Protein 3W4P (pdb70)

Nearest PDB structures (foldseek):
  3w4p-assembly1_A  TM=1.004E+00  e=1.601E-54  Burkholderia pseudomallei K96243
  5glb-assembly1_A  TM=9.932E-01  e=4.431E-47  Burkholderia thailandensis
  6afp-assembly2_B  TM=9.921E-01  e=1.174E-46  Burkholderia thailandensis
  3w4q-assembly3_C  TM=9.925E-01  e=2.897E-39  Burkholderia multivorans ATCC 17616
  8dp4-assembly1_A  TM=9.886E-01  e=5.704E-38  Escherichia coli

Sequence (266 aa):
MKNVAAAERQLRELESTFDGRLGFVALDTATGARIAHRGDERFPFCSTSKKMMLCAAVLARSAGEEPPAALLQRRIAYAKGDLIRYSPITEQHVVGGAAGMSVAELCAATTLQYSSDNTAANLLIALLGGPQTTVTAYARSSIGDATFRLDRREPELNTALPGDERDTTTPAAMMAASVHRLLVGDDALGAAQRAQLNNAWMLGNKKTGDARIRAGVPADWRVADKTGTGDYGTANDIGVAYPPNRAPIVFIVYTTMMRNPNAQARDDVIASATRIAARAFA

Secondary structure (DSSP, 8-state):
-HHHHHHHHHHHHHHTTSSEEEEEEEEETTT--EEEESTTS-EE-GGGHHHHHHHHHHHHHHT-GGGGG-EE---GGG--SS-TTHHHHTTT-EEHHHHHHHHHHH--HHHHHHHHHHHTSHHHHHHHHHHTT-SS-B----TTGGG---TT--TTEE-HHHHHHHHIIIIISSSS-HHHHHHHHHHHHT-SS-TTTHHHHS-TT-EEEEEEEEETTTEEEEEEEEE-TTS--EEEEEEEEES-TTPPP-SHHHHHHHHHHHHHT-

Radius of gyration: 17.51 Å; Cα contacts (8 Å, |Δi|>4): 603; chains: 1; bounding box: 41×54×32 Å

Organism: Burkholderia pseudomallei (strain K96243) (NCBI:txid272560)

Foldseek 3Di:
DVLLVVLLVVLVVLVVVAFWDKWKWKAFVVPRDIRTDQQADKFQQFLQLLLLLLLLVLQVVVVDDPQQQDWDQDAPVLADPQAVPCVVCNVPTDGLVRLSLSCFARVGQSSSVVSCVVQPHQVSSVVLLVLLPQPFAGADDGPPVSQARDPPDRHNIGGNNSLQSVQCCQQPNPSDPPVSNVSSQVSQLNHNPQCLALVLQADPQKGWRKGWGAHFQLWTWMWTWIHHPPGGIMTITITMGHDDRPDHHDRNSRSVSSNSVNVSVD

InterPro domains:
  IPR000871 Beta-lactamase, class-A [PR00118] (39-63)
  IPR000871 Beta-lactamase, class-A [PR00118] (70-87)
  IPR000871 Beta-lactamase, class-A [PR00118] (112-137)
  IPR000871 Beta-lactamase, class-A [PR00118] (148-172)
  IPR000871 Beta-lactamase, class-A [PR00118] (174-199)
  IPR000871 Beta-lactamase, class-A [PR00118] (210-225)
  IPR000871 Beta-lactamase, class-A [PR00118] (227-242)
  IPR000871 Beta-lactamase, class-A [PTHR35333] (33-294)
  IPR012338 Beta-lactamase/transpeptidase-like [G3DSA:3.40.710.10] (25-295)
  IPR012338 Beta-lactamase/transpeptidase-like [SSF56601] (37-293)
  IPR023650 Beta-lactamase, class-A active site [PS00146] (72-87)
  IPR045155 Beta-lactamase class A, catalytic domain [PF13354] (36-292)

B-factor: mean 14.11, std 7.87, range [6.92, 86.58]

CATH classification: 3.40.710.10

Structure (mmCIF, N/CA/C/O backbone):
data_3W4P
#
_entry.id   3W4P
#
_cell.length_a   41.354
_cell.length_b   52.721
_cell.length_c   50.523
_cell.angle_alpha   90.00
_cell.angle_beta   92.48
_cell.angle_gamma   90.00
#
_symmetry.space_group_name_H-M   'P 1 21 1'
#
loop_
_entity.id
_entity.type
_entity.pdbx_description
1 polymer Beta-lactamase
2 non-polymer GLYCEROL
3 non-polymer 'SULFATE ION'
4 water water
#
loop_
_atom_site.group_PDB
_atom_site.id
_atom_site.type_symbol
_atom_site.label_atom_id
_atom_site.label_alt_id
_atom_site.label_comp_id
_atom_site.label_asym_id
_atom_site.label_entity_id
_atom_site.label_seq_id
_atom_site.pdbx_PDB_ins_code
_atom_site.Cartn_x
_atom_site.Cartn_y
_atom_site.Cartn_z
_atom_site.occupancy
_atom_site.B_iso_or_equiv
_atom_site.auth_seq_id
_atom_site.auth_comp_id
_atom_site.auth_asym_id
_atom_site.auth_atom_id
_atom_site.pdbx_PDB_model_num
ATOM 1 N N . MET A 1 1 ? 6.092 -0.170 48.907 1.00 20.86 24 MET A N 1
ATOM 2 C CA . MET A 1 1 ? 5.294 -0.393 47.694 1.00 16.31 24 MET A CA 1
ATOM 3 C C . MET A 1 1 ? 6.254 -0.908 46.608 1.00 16.33 24 MET A C 1
ATOM 4 O O . MET A 1 1 ? 7.274 -0.271 46.374 1.00 17.54 24 MET A O 1
ATOM 12 N N . LYS A 1 2 ? 5.924 -2.047 46.019 1.00 17.59 25 LYS A N 1
ATOM 13 C CA . LYS A 1 2 ? 6.804 -2.706 45.060 1.00 18.57 25 LYS A CA 1
ATOM 14 C C . LYS A 1 2 ? 6.958 -1.931 43.754 1.00 18.08 25 LYS A C 1
ATOM 15 O O . LYS A 1 2 ? 8.090 -1.905 43.227 1.00 18.74 25 LYS A O 1
ATOM 21 N N . ASN A 1 3 ? 5.886 -1.314 43.270 1.00 16.65 26 ASN A N 1
ATOM 22 C CA . ASN A 1 3 ? 6.023 -0.477 42.071 1.00 16.12 26 ASN A CA 1
ATOM 23 C C . ASN A 1 3 ? 6.942 0.710 42.343 1.00 15.04 26 ASN A C 1
ATOM 24 O O . ASN A 1 3 ? 7.715 1.080 41.464 1.00 14.33 26 ASN A O 1
ATOM 29 N N . VAL A 1 4 ? 6.891 1.316 43.539 1.00 14.11 27 VAL A N 1
ATOM 30 C CA . VAL A 1 4 ? 7.726 2.438 43.904 1.00 13.65 27 VAL A CA 1
ATOM 31 C C . VAL A 1 4 ? 9.193 1.981 43.937 1.00 12.77 27 VAL A C 1
ATOM 32 O O . VAL A 1 4 ? 10.060 2.670 43.399 1.00 13.10 27 VAL A O 1
ATOM 36 N N . ALA A 1 5 ? 9.522 0.838 44.538 1.00 14.31 28 ALA A N 1
ATOM 37 C CA . ALA A 1 5 ? 10.918 0.413 44.636 1.00 14.64 28 ALA A CA 1
ATOM 38 C C . ALA A 1 5 ? 11.508 0.179 43.258 1.00 14.29 28 ALA A C 1
ATOM 39 O O . ALA A 1 5 ? 12.673 0.537 42.957 1.00 14.39 28 ALA A O 1
ATOM 41 N N . ALA A 1 6 ? 10.714 -0.425 42.356 1.00 14.35 29 ALA A N 1
ATOM 42 C CA . ALA A 1 6 ? 11.176 -0.669 40.989 1.00 14.37 29 ALA A CA 1
ATOM 43 C C . ALA A 1 6 ? 11.429 0.651 40.245 1.00 13.19 29 ALA A C 1
ATOM 44 O O . ALA A 1 6 ? 12.427 0.792 39.506 1.00 13.61 29 ALA A O 1
ATOM 46 N N . ALA A 1 7 ? 10.517 1.599 40.386 1.00 12.88 30 ALA A N 1
ATOM 47 C CA . ALA A 1 7 ? 10.695 2.901 39.779 1.00 11.84 30 ALA A CA 1
ATOM 48 C C . ALA A 1 7 ? 11.964 3.609 40.274 1.00 11.05 30 ALA A C 1
ATOM 49 O O . ALA A 1 7 ? 12.718 4.209 39.497 1.00 11.41 30 ALA A O 1
ATOM 51 N N . GLU A 1 8 ? 12.216 3.523 41.585 1.00 11.14 31 GLU A N 1
ATOM 52 C CA . GLU A 1 8 ? 13.418 4.143 42.148 1.00 11.94 31 GLU A CA 1
ATOM 53 C C . GLU A 1 8 ? 14.699 3.529 41.570 1.00 12.43 31 GLU A C 1
ATOM 54 O O . GLU A 1 8 ? 15.661 4.275 41.255 1.00 13.53 31 GLU A O 1
ATOM 60 N N . ARG A 1 9 ? 14.739 2.228 41.384 1.00 12.75 32 ARG A N 1
ATOM 61 C CA . ARG A 1 9 ? 15.874 1.579 40.741 1.00 13.96 32 ARG A CA 1
ATOM 62 C C . ARG A 1 9 ? 16.069 2.108 39.315 1.00 12.77 32 ARG A C 1
ATOM 63 O O . ARG A 1 9 ? 17.194 2.385 38.890 1.00 13.26 32 ARG A O 1
ATOM 78 N N . GLN A 1 10 ? 14.968 2.247 38.581 1.00 11.32 33 GLN A N 1
ATOM 79 C CA . GLN A 1 10 ? 15.079 2.765 37.227 1.00 11.16 33 GLN A CA 1
ATOM 80 C C . GLN A 1 10 ? 15.555 4.214 37.187 1.00 10.59 33 GLN A C 1
ATOM 81 O O . GLN A 1 10 ? 16.287 4.604 36.260 1.00 11.09 33 GLN A O 1
ATOM 92 N N . LEU A 1 11 ? 15.159 5.029 38.169 1.00 10.67 34 LEU A N 1
ATOM 93 C CA . LEU A 1 11 ? 15.660 6.414 38.219 1.00 10.47 34 LEU A CA 1
ATOM 94 C C . LEU A 1 11 ? 17.163 6.463 38.502 1.00 10.91 34 LEU A C 1
ATOM 95 O O . LEU A 1 11 ? 17.886 7.295 37.935 1.00 11.19 34 LEU A O 1
ATOM 100 N N . ARG A 1 12 ? 17.661 5.553 39.333 1.00 11.81 35 ARG A N 1
ATOM 101 C CA . ARG A 1 12 ? 19.100 5.433 39.563 1.00 13.82 35 ARG A CA 1
ATOM 102 C C . ARG A 1 12 ? 19.807 5.077 38.265 1.00 12.77 35 ARG A C 1
ATOM 103 O O . ARG A 1 12 ? 20.868 5.654 37.923 1.00 12.83 35 ARG A O 1
ATOM 111 N N . GLU A 1 13 ? 19.251 4.116 37.532 1.00 12.39 36 GLU A N 1
ATOM 112 C CA . GLU A 1 13 ? 19.837 3.747 36.234 1.00 12.97 36 GLU A CA 1
ATOM 113 C C . GLU A 1 13 ? 19.848 4.918 35.288 1.00 12.39 36 GLU A C 1
ATOM 114 O O . GLU A 1 13 ? 20.810 5.157 34.536 1.00 12.94 36 GLU A O 1
ATOM 120 N N . LEU A 1 14 ? 18.763 5.703 35.226 1.00 11.41 37 LEU A N 1
ATOM 121 C CA . LEU A 1 14 ? 18.707 6.870 34.360 1.00 11.21 37 LEU A CA 1
ATOM 122 C C . LEU A 1 14 ? 19.814 7.877 34.710 1.00 11.00 37 LEU A C 1
ATOM 123 O O . LEU A 1 14 ? 20.497 8.413 33.850 1.00 11.77 37 LEU A O 1
ATOM 128 N N . GLU A 1 15 ? 19.987 8.143 36.015 1.00 11.06 38 GLU A N 1
ATOM 129 C CA . GLU A 1 15 ? 21.010 9.099 36.442 1.00 10.92 38 GLU A CA 1
ATOM 130 C C . GLU A 1 15 ? 22.404 8.634 36.003 1.00 11.86 38 GLU A C 1
ATOM 131 O O . GLU A 1 15 ? 23.275 9.466 35.760 1.00 12.82 38 GLU A O 1
ATOM 137 N N . SER A 1 16 ? 22.628 7.336 35.955 1.00 12.87 39 SER A N 1
ATOM 138 C CA . SER A 1 16 ? 23.939 6.789 35.647 1.00 15.78 39 SER A CA 1
ATOM 139 C C . SER A 1 16 ? 24.330 7.083 34.194 1.00 16.45 39 SER A C 1
ATOM 140 O O . SER A 1 16 ? 25.504 6.878 33.829 1.00 19.94 39 SER A O 1
ATOM 145 N N . THR A 1 17 ? 23.398 7.550 33.373 1.00 14.59 40 THR A N 1
ATOM 146 C CA . THR A 1 17 ? 23.723 7.807 31.966 1.00 16.00 40 THR A CA 1
ATOM 147 C C . THR A 1 17 ? 24.283 9.207 31.765 1.00 16.69 40 THR A C 1
ATOM 148 O O . THR A 1 17 ? 24.685 9.507 30.603 1.00 20.05 40 THR A O 1
ATOM 152 N N . PHE A 1 18 ? 24.366 10.079 32.748 1.00 15.49 41 PHE A N 1
ATOM 153 C CA . PHE A 1 18 ? 24.967 11.399 32.565 1.00 14.65 41 PHE A CA 1
ATOM 154 C C . PHE A 1 18 ? 25.733 11.849 33.761 1.00 14.22 41 PHE A C 1
ATOM 155 O O . PHE A 1 18 ? 25.555 11.297 34.828 1.00 15.24 41 PHE A O 1
ATOM 163 N N . ASP A 1 19 ? 26.605 12.843 33.613 1.00 13.40 42 ASP A N 1
ATOM 164 C CA . ASP A 1 19 ? 27.486 13.305 34.662 1.00 13.28 42 ASP A CA 1
ATOM 165 C C . ASP A 1 19 ? 26.813 14.462 35.387 1.00 12.10 42 ASP A C 1
ATOM 166 O O . ASP A 1 19 ? 27.104 15.651 35.171 1.00 13.94 42 ASP A O 1
ATOM 171 N N . GLY A 1 20 ? 25.864 14.151 36.227 1.00 12.77 43 GLY A N 1
ATOM 172 C CA . GLY A 1 20 ? 25.097 15.143 36.972 1.00 11.77 43 GLY A CA 1
ATOM 173 C C . GLY A 1 20 ? 24.193 14.447 37.975 1.00 10.88 43 GLY A C 1
ATOM 174 O O . GLY A 1 20 ? 24.375 13.298 38.312 1.00 14.07 43 GLY A O 1
ATOM 175 N N . ARG A 1 21 ? 23.200 15.197 38.410 1.00 10.40 44 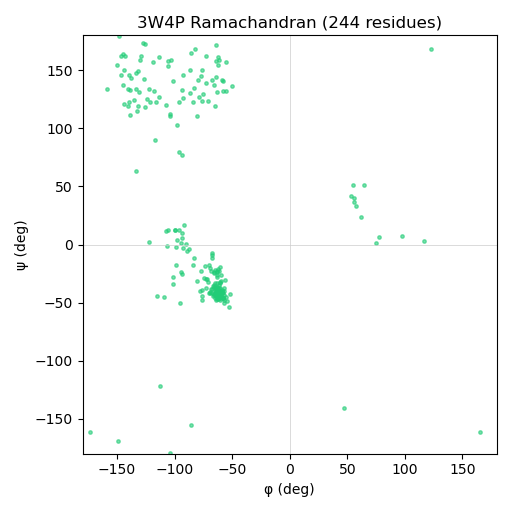ARG A N 1
ATOM 176 C CA . ARG A 1 21 ? 22.298 14.745 39.474 1.00 10.00 44 ARG A CA 1
ATOM 177 C C . ARG A 1 21 ? 20.854 14.877 38.964 1.00 9.35 44 ARG A C 1
ATOM 178 O O . ARG A 1 21 ? 20.497 15.867 38.339 1.00 9.89 44 ARG A O 1
ATOM 186 N N . LEU A 1 22 ? 20.050 13.891 39.351 1.00 8.99 45 LEU A N 1
ATOM 187 C CA . LEU A 1 22 ? 18.600 13.873 39.159 1.00 9.31 45 LEU A CA 1
ATOM 188 C C . LEU A 1 22 ? 17.935 13.938 40.512 1.00 9.23 45 LEU A C 1
ATOM 189 O O . LEU A 1 22 ? 18.227 13.107 41.395 1.00 11.55 45 LEU A O 1
ATOM 194 N N . GLY A 1 23 ? 17.026 14.899 40.698 1.00 8.52 46 GLY A N 1
ATOM 195 C CA . GLY A 1 23 ? 16.220 15.052 41.870 1.00 8.73 46 GLY A CA 1
ATOM 196 C C . GLY A 1 23 ? 14.778 14.845 41.447 1.00 8.77 46 GLY A C 1
ATOM 197 O O . GLY A 1 23 ? 14.297 15.510 40.546 1.00 12.48 46 GLY A O 1
ATOM 198 N N . PHE A 1 24 ? 14.067 13.892 42.057 1.00 8.13 47 PHE A N 1
ATOM 199 C CA . PHE A 1 24 ? 12.770 13.511 41.546 1.00 8.14 47 PHE A CA 1
ATOM 200 C C . PHE A 1 24 ? 11.821 13.155 42.696 1.00 8.26 47 PHE A C 1
ATOM 201 O O . PHE A 1 24 ? 12.214 12.394 43.578 1.00 9.52 47 PHE A O 1
ATOM 209 N N . VAL A 1 25 ? 10.601 13.613 42.602 1.00 7.99 48 VAL A N 1
ATOM 210 C CA . VAL A 1 25 ? 9.496 13.078 43.424 1.00 8.31 48 VAL A CA 1
ATOM 211 C C . VAL A 1 25 ? 8.267 12.972 42.530 1.00 8.69 48 VAL A C 1
ATOM 212 O O . VAL A 1 25 ? 7.907 13.933 41.837 1.00 10.06 48 VAL A O 1
ATOM 216 N N . ALA A 1 26 ? 7.591 11.823 42.587 1.00 8.61 49 ALA A N 1
ATOM 217 C CA . ALA A 1 26 ? 6.232 11.678 42.034 1.00 8.93 49 ALA A CA 1
ATOM 218 C C . ALA A 1 26 ? 5.365 11.223 43.207 1.00 8.55 49 ALA A C 1
ATOM 219 O O . ALA A 1 26 ? 5.707 10.253 43.905 1.00 10.73 49 ALA A O 1
ATOM 221 N N . LEU A 1 27 ? 4.208 11.851 43.370 1.00 8.25 50 LEU A N 1
ATOM 222 C CA . LEU A 1 27 ? 3.328 11.595 44.525 1.00 9.00 50 LEU A CA 1
ATOM 223 C C . LEU A 1 27 ? 1.931 11.385 44.009 1.00 8.46 50 LEU A C 1
ATOM 224 O O . LEU A 1 27 ? 1.318 12.304 43.427 1.00 9.32 50 LEU A O 1
ATOM 229 N N . ASP A 1 28 ? 1.345 10.203 44.249 1.00 9.35 51 ASP A N 1
ATOM 230 C CA . ASP A 1 28 ? -0.087 9.955 43.965 1.00 9.69 51 ASP A CA 1
ATOM 231 C C . ASP A 1 28 ? -0.857 10.538 45.128 1.00 9.95 51 ASP A C 1
ATOM 232 O O . ASP A 1 28 ? -0.757 10.030 46.254 1.00 12.43 51 ASP A O 1
ATOM 237 N N . THR A 1 29 ? -1.595 11.613 44.916 1.00 9.64 52 THR A N 1
ATOM 238 C CA . THR A 1 29 ? -2.169 12.334 46.033 1.00 10.92 52 THR A CA 1
ATOM 239 C C . THR A 1 29 ? -3.283 11.607 46.740 1.00 13.09 52 THR A C 1
ATOM 240 O O . THR A 1 29 ? -3.573 11.920 47.902 1.00 17.76 52 THR A O 1
ATOM 244 N N . ALA A 1 30 ? -3.896 10.593 46.139 1.00 12.69 53 ALA A N 1
ATOM 245 C CA . ALA A 1 30 ? -4.911 9.826 46.866 1.00 13.51 53 ALA A CA 1
ATOM 246 C C . ALA A 1 30 ? -4.314 8.853 47.879 1.00 12.23 53 ALA A C 1
ATOM 247 O O . ALA A 1 30 ? -4.808 8.734 49.005 1.00 14.96 53 ALA A O 1
ATOM 249 N N . THR A 1 31 ? -3.271 8.130 47.471 1.00 10.77 54 THR A N 1
ATOM 250 C CA . THR A 1 31 ? -2.734 7.053 48.293 1.00 10.29 54 THR A CA 1
ATOM 251 C C . THR A 1 31 ? -1.514 7.487 49.081 1.00 10.29 54 THR A C 1
ATOM 252 O O . THR A 1 31 ? -1.075 6.796 50.017 1.00 10.40 54 THR A O 1
ATOM 256 N N . GLY A 1 32 ? -0.892 8.597 48.659 1.00 9.45 55 GLY A N 1
ATOM 257 C CA . GLY A 1 32 ? 0.378 8.980 49.201 1.00 9.73 55 GLY A CA 1
ATOM 258 C C . GLY A 1 32 ? 1.542 8.186 48.660 1.00 9.96 55 GLY A C 1
ATOM 259 O O . GLY A 1 32 ? 2.675 8.397 49.140 1.00 10.94 55 GLY A O 1
ATOM 260 N N . ALA A 1 33 ? 1.330 7.324 47.661 1.00 9.61 56 ALA A N 1
ATOM 261 C CA . ALA A 1 33 ? 2.452 6.584 47.027 1.00 9.74 56 ALA A CA 1
ATOM 262 C C . ALA A 1 33 ? 3.471 7.617 46.552 1.00 9.86 56 ALA A C 1
ATOM 263 O O . ALA A 1 33 ? 3.127 8.585 45.873 1.00 10.12 56 ALA A O 1
ATOM 265 N N . ARG A 1 34 ? 4.737 7.375 46.885 1.00 9.64 57 ARG A N 1
ATOM 266 C CA . ARG A 1 34 ? 5.775 8.394 46.710 1.00 10.04 57 ARG A CA 1
ATOM 267 C C . ARG A 1 34 ? 7.056 7.814 46.175 1.00 9.79 57 ARG A C 1
ATOM 268 O O . ARG A 1 34 ? 7.728 7.080 46.892 1.00 14.29 57 ARG A O 1
ATOM 276 N N . ILE A 1 35 ? 7.388 8.156 44.937 1.00 9.10 58 ILE A N 1
ATOM 277 C CA . ILE A 1 35 ? 8.620 7.754 44.250 1.00 9.63 58 ILE A CA 1
ATOM 278 C C . ILE A 1 35 ? 9.624 8.880 44.404 1.00 10.47 58 ILE A C 1
ATOM 279 O O . ILE A 1 35 ? 9.290 10.023 44.032 1.00 13.10 58 ILE A O 1
ATOM 284 N N . ALA A 1 36 ? 10.792 8.645 44.959 1.00 10.90 59 ALA A N 1
ATOM 285 C CA . ALA A 1 36 ? 11.742 9.727 45.190 1.00 11.20 59 ALA A CA 1
ATOM 286 C C . ALA A 1 36 ? 13.174 9.283 44.875 1.00 11.84 59 ALA A C 1
ATOM 287 O O . ALA A 1 36 ? 13.538 8.132 45.091 1.00 14.23 59 ALA A O 1
ATOM 289 N N . HIS A 1 37 ? 13.967 10.222 44.370 1.00 10.36 60 HIS A N 1
ATOM 290 C CA . HIS A 1 37 ? 15.378 10.092 44.157 1.00 10.17 60 HIS A CA 1
ATOM 291 C C . HIS A 1 37 ? 16.054 11.395 44.557 1.00 9.72 60 HIS A C 1
ATOM 292 O O . HIS A 1 37 ? 15.654 12.471 44.082 1.00 9.63 60 HIS A O 1
ATOM 299 N N . ARG A 1 38 ? 17.008 11.351 45.489 1.00 9.84 61 ARG A N 1
ATOM 300 C CA . ARG A 1 38 ? 17.674 12.535 46.018 1.00 10.19 61 ARG A CA 1
ATOM 301 C C . ARG A 1 38 ? 16.672 13.555 46.526 1.00 9.84 61 ARG A C 1
ATOM 302 O O . ARG A 1 38 ? 16.818 14.760 46.397 1.00 9.78 61 ARG A O 1
ATOM 310 N N . GLY A 1 39 ? 15.632 13.047 47.222 1.00 10.57 62 GLY A N 1
ATOM 311 C CA . GLY A 1 39 ? 14.540 13.911 47.649 1.00 11.56 62 GLY A CA 1
ATOM 312 C C . GLY A 1 39 ? 14.902 14.994 48.615 1.00 10.07 62 GLY A C 1
ATOM 313 O O . GLY A 1 39 ? 14.226 16.046 48.634 1.00 10.66 62 GLY A O 1
ATOM 314 N N . ASP A 1 40 ? 15.921 14.788 49.423 1.00 10.90 63 ASP A N 1
ATOM 315 C CA . ASP A 1 40 ? 16.297 15.772 50.460 1.00 11.54 63 ASP A CA 1
ATOM 316 C C . ASP A 1 40 ? 17.565 16.552 50.108 1.00 11.55 63 ASP A C 1
ATOM 317 O O . ASP A 1 40 ? 18.109 17.257 50.939 1.00 14.81 63 ASP A O 1
ATOM 322 N N . GLU A 1 41 ? 18.032 16.463 48.869 1.00 10.56 64 GLU A N 1
ATOM 323 C CA . GLU A 1 41 ? 19.179 17.251 48.388 1.00 10.47 64 GLU A CA 1
ATOM 324 C C . GLU A 1 41 ? 18.706 18.543 47.754 1.00 9.53 64 GLU A C 1
ATOM 325 O O . GLU A 1 41 ? 17.640 18.562 47.127 1.00 9.98 64 GLU A O 1
ATOM 331 N N . ARG A 1 42 ? 19.517 19.593 47.935 1.00 9.98 65 ARG A N 1
ATOM 332 C CA . ARG A 1 42 ? 19.196 20.866 47.295 1.00 10.18 65 ARG A CA 1
ATOM 333 C C . ARG A 1 42 ? 19.599 20.896 45.831 1.00 9.72 65 ARG A C 1
ATOM 334 O O . ARG A 1 42 ? 20.635 20.353 45.439 1.00 11.44 65 ARG A O 1
ATOM 342 N N . PHE A 1 43 ? 18.740 21.532 45.018 1.00 9.13 66 PHE A N 1
ATOM 343 C CA . PHE A 1 43 ? 18.927 21.748 43.599 1.00 8.87 66 PHE A CA 1
ATOM 344 C C . PHE A 1 43 ? 18.605 23.187 43.264 1.00 8.95 66 PHE A C 1
ATOM 345 O O . PHE A 1 43 ? 17.675 23.776 43.867 1.00 9.49 66 PHE A O 1
ATOM 353 N N . PRO A 1 44 ? 19.281 23.756 42.268 1.00 9.38 67 PRO A N 1
ATOM 354 C CA . PRO A 1 44 ? 18.905 25.116 41.794 1.00 9.83 67 PRO A CA 1
ATOM 355 C C . PRO A 1 44 ? 17.603 25.064 41.063 1.00 9.35 67 PRO A C 1
ATOM 356 O O . PRO A 1 44 ? 17.427 24.328 40.082 1.00 12.15 67 PRO A O 1
ATOM 360 N N . PHE A 1 45 ? 16.635 25.845 41.514 1.00 9.70 68 PHE A N 1
ATOM 361 C CA . PHE A 1 45 ? 15.260 25.697 40.983 1.00 10.02 68 PHE A CA 1
ATOM 362 C C . PHE A 1 45 ? 15.034 26.473 39.676 1.00 10.41 68 PHE A C 1
ATOM 363 O O . PHE A 1 45 ? 14.056 26.158 38.944 1.00 10.21 68 PHE A O 1
ATOM 371 N N . CYS A 1 46 ? 15.893 27.442 39.340 1.00 11.42 69 CYS A N 1
ATOM 372 C CA . CYS A 1 46 ? 15.728 28.265 38.152 1.00 11.39 69 CYS A CA 1
ATOM 373 C C . CYS A 1 46 ? 14.297 28.776 38.048 1.00 10.84 69 CYS A C 1
ATOM 374 O O . CYS A 1 46 ? 13.689 29.176 39.063 1.00 11.18 69 CYS A O 1
ATOM 377 N N . SER A 1 47 ? 13.723 28.813 36.853 1.00 10.13 70 SER A N 1
ATOM 378 C CA . SER A 1 47 ? 12.416 29.407 36.622 1.00 9.95 70 SER A CA 1
ATOM 379 C C . SER A 1 47 ? 11.252 28.645 37.281 1.00 8.72 70 SER A C 1
ATOM 380 O O . SER A 1 47 ? 10.142 29.206 37.272 1.00 9.84 70 SER A O 1
ATOM 383 N N . THR A 1 48 ? 11.468 27.465 37.862 1.00 8.77 71 THR A N 1
ATOM 384 C CA . THR A 1 48 ? 10.360 26.842 38.571 1.00 8.94 71 THR A CA 1
ATOM 385 C C . THR A 1 48 ? 9.888 27.674 39.780 1.00 9.07 71 THR A C 1
ATOM 386 O O . THR A 1 48 ? 8.753 27.548 40.173 1.00 10.06 71 THR A O 1
ATOM 390 N N . SER A 1 49 ? 10.769 28.552 40.313 1.00 9.31 72 SER A N 1
ATOM 391 C CA . SER A 1 49 ? 10.388 29.489 41.350 1.00 10.17 72 SER A CA 1
ATOM 392 C C . SER A 1 49 ? 9.278 30.460 40.946 1.00 9.08 72 SER A C 1
ATOM 393 O O . SER A 1 49 ? 8.656 31.040 41.838 1.00 9.71 72 SER A O 1
ATOM 396 N N . LYS A 1 50 ? 9.055 30.638 39.643 1.00 9.11 73 LYS A N 1
ATOM 397 C CA A LYS A 1 50 ? 7.990 31.547 39.211 0.79 9.01 73 LYS A CA 1
ATOM 398 C CA B LYS A 1 50 ? 7.990 31.528 39.190 0.21 8.95 73 LYS A CA 1
ATOM 399 C C . LYS A 1 50 ? 6.632 31.033 39.681 1.00 8.05 73 LYS A C 1
ATOM 400 O O . LYS A 1 50 ? 5.711 31.839 39.814 1.00 8.75 73 LYS A O 1
ATOM 411 N N . MET A 1 51 ? 6.485 29.741 39.927 1.00 8.48 74 MET A N 1
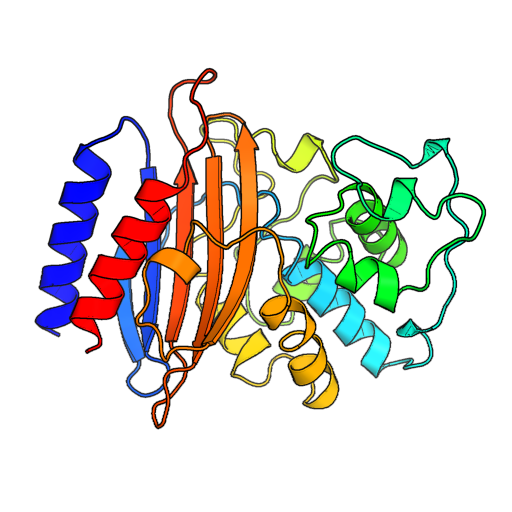ATOM 412 C CA . MET A 1 51 ? 5.219 29.235 40.505 1.00 8.55 74 MET A CA 1
ATOM 413 C C . MET A 1 51 ? 4.995 29.789 41.891 1.00 7.93 74 MET A C 1
ATOM 414 O O . MET A 1 51 ? 3.907 30.274 42.238 1.00 8.63 74 MET A O 1
ATOM 422 N N . MET A 1 52 ? 6.031 29.739 42.760 1.00 8.28 75 MET A N 1
ATOM 423 C CA . MET A 1 52 ? 5.926 30.266 44.133 1.00 8.13 75 MET A CA 1
ATOM 424 C C . MET A 1 52 ? 5.667 31.774 44.125 1.00 7.90 75 MET A C 1
ATOM 425 O O . MET A 1 52 ? 4.884 32.294 44.912 1.00 8.15 75 MET A O 1
ATOM 430 N N . LEU A 1 53 ? 6.349 32.478 43.223 1.00 7.99 76 LEU A N 1
ATOM 431 C CA . LEU A 1 53 ? 6.162 33.910 43.039 1.00 8.35 76 LEU A CA 1
ATOM 432 C C . LEU A 1 53 ? 4.715 34.253 42.719 1.00 8.14 76 LEU A C 1
ATOM 433 O O . LEU A 1 53 ? 4.123 35.140 43.347 1.00 8.35 76 LEU A O 1
ATOM 438 N N . CYS A 1 54 ? 4.123 33.566 41.742 1.00 7.75 77 CYS A N 1
ATOM 439 C CA . CYS A 1 54 ? 2.769 33.881 41.359 1.00 8.24 77 CYS A CA 1
ATOM 440 C C . CYS A 1 54 ? 1.742 33.456 42.415 1.00 7.93 77 CYS A C 1
ATOM 441 O O . CYS A 1 54 ? 0.717 34.115 42.545 1.00 8.37 77 CYS A O 1
ATOM 444 N N . ALA A 1 55 ? 2.007 32.370 43.132 1.00 7.88 78 ALA A N 1
ATOM 445 C CA . ALA A 1 55 ? 1.153 32.026 44.263 1.00 7.80 78 ALA A CA 1
ATOM 446 C C . ALA A 1 55 ? 1.172 33.149 45.297 1.00 7.88 78 ALA A C 1
ATOM 447 O O . ALA A 1 55 ? 0.127 33.500 45.835 1.00 8.18 78 ALA A O 1
ATOM 449 N N . ALA A 1 56 ? 2.329 33.730 45.594 1.00 7.92 79 ALA A N 1
ATOM 450 C CA . ALA A 1 56 ? 2.415 34.846 46.512 1.00 8.28 79 ALA A CA 1
ATOM 451 C C . ALA A 1 56 ? 1.614 36.064 46.042 1.00 7.85 79 ALA A C 1
ATOM 452 O O . ALA A 1 56 ? 0.939 36.734 46.853 1.00 8.81 79 ALA A O 1
ATOM 454 N N . VAL A 1 57 ? 1.683 36.372 44.760 1.00 7.78 80 VAL A N 1
ATOM 455 C CA . VAL A 1 57 ? 0.875 37.469 44.171 1.00 8.14 80 VAL A CA 1
ATOM 456 C C . VAL A 1 57 ? -0.601 37.163 44.321 1.00 7.78 80 VAL A C 1
ATOM 457 O O . VAL A 1 57 ? -1.417 38.031 44.716 1.00 8.75 80 VAL A O 1
ATOM 461 N N . LEU A 1 58 ? -1.030 35.936 43.995 1.00 8.09 81 LEU A N 1
ATOM 462 C CA . LEU A 1 58 ? -2.429 35.545 44.150 1.00 8.26 81 LEU A CA 1
ATOM 463 C C . LEU A 1 58 ? -2.881 35.654 45.595 1.00 8.17 81 LEU A C 1
ATOM 464 O O . LEU A 1 58 ? -3.997 36.154 45.876 1.00 9.14 81 LEU A O 1
ATOM 469 N N . ALA A 1 59 ? -2.047 35.233 46.542 1.00 8.43 82 ALA A N 1
ATOM 470 C CA . ALA A 1 59 ? -2.356 35.362 47.943 1.00 8.82 82 ALA A CA 1
ATOM 471 C C . ALA A 1 59 ? -2.601 36.832 48.304 1.00 9.30 82 ALA A C 1
ATOM 472 O O . ALA A 1 59 ? -3.551 37.143 49.078 1.00 10.72 82 ALA A O 1
ATOM 474 N N . ARG A 1 60 ? -1.738 37.732 47.855 1.00 9.95 83 ARG A N 1
ATOM 475 C CA . ARG A 1 60 ? -1.925 39.155 48.132 1.00 10.43 83 ARG A CA 1
ATOM 476 C C . ARG A 1 60 ? -3.225 39.645 47.545 1.00 10.56 83 ARG A C 1
ATOM 477 O O . ARG A 1 60 ? -3.905 40.467 48.141 1.00 13.74 83 ARG A O 1
ATOM 485 N N . SER A 1 61 ? -3.593 39.157 46.375 1.00 10.98 84 SER A N 1
ATOM 486 C CA . SER A 1 61 ? -4.796 39.591 45.676 1.00 11.97 84 SER A CA 1
ATOM 487 C C . SER A 1 61 ? -6.061 39.138 46.413 1.00 12.46 84 SER A C 1
ATOM 488 O O . SER A 1 61 ? -7.095 39.758 46.204 1.00 16.66 84 SER A O 1
ATOM 491 N N . ALA A 1 62 ? -6.011 38.108 47.231 1.00 12.87 85 ALA A N 1
ATOM 492 C CA . ALA A 1 62 ? -7.200 37.673 47.941 1.00 13.66 85 ALA A CA 1
ATOM 493 C C . ALA A 1 62 ? -7.560 38.825 48.910 1.00 16.72 85 ALA A C 1
ATOM 494 O O . ALA A 1 62 ? -8.667 38.968 49.289 1.00 18.09 85 ALA A O 1
ATOM 496 N N . GLY A 1 63 ? -6.600 39.676 49.309 1.00 18.87 86 GLY A N 1
ATOM 497 C CA . GLY A 1 63 ? -6.706 40.766 50.248 1.00 20.97 86 GLY A CA 1
ATOM 498 C C . GLY A 1 63 ? -6.830 42.133 49.616 1.00 21.83 86 GLY A C 1
ATOM 499 O O . GLY A 1 63 ? -6.926 43.079 50.395 1.00 25.25 86 GLY A O 1
ATOM 500 N N A GLU A 1 64 ? -6.915 42.107 48.284 0.57 21.66 87 GLU A N 1
ATOM 501 N N B GLU A 1 64 ? -6.718 42.337 48.302 0.43 21.94 87 GLU A N 1
ATOM 502 C CA A GLU A 1 64 ? -7.327 43.143 47.348 0.57 21.98 87 GLU A CA 1
ATOM 503 C CA B GLU A 1 64 ? -6.741 43.723 47.782 0.43 22.41 87 GLU A CA 1
ATOM 504 C C A GLU A 1 64 ? -7.518 42.675 45.913 0.57 20.24 87 GLU A C 1
ATOM 505 C C B GLU A 1 64 ? -7.983 43.946 46.928 0.43 21.60 87 GLU A C 1
ATOM 506 O O A GLU A 1 64 ? -6.597 42.738 45.123 0.57 20.68 87 GLU A O 1
ATOM 507 O O B GLU A 1 64 ? -8.673 42.969 46.588 0.43 20.95 87 GLU A O 1
ATOM 518 N N A PRO A 1 65 ? -8.659 42.171 45.443 0.57 20.50 88 PRO A N 1
ATOM 519 N N B PRO A 1 65 ? -8.389 45.162 46.560 0.43 21.12 88 PRO A N 1
ATOM 520 C CA A PRO A 1 65 ? -8.858 41.545 44.127 0.57 20.66 88 PRO A CA 1
ATOM 521 C CA B PRO A 1 65 ? -9.629 45.312 45.789 0.43 20.18 88 PRO A CA 1
ATOM 522 C C A PRO A 1 65 ? -8.534 42.289 42.837 0.57 19.51 88 PRO A C 1
ATOM 523 C C B PRO A 1 65 ? -9.598 44.851 44.343 0.43 20.04 88 PRO A C 1
ATOM 524 O O A PRO A 1 65 ? -7.948 41.770 41.839 0.57 19.73 88 PRO A O 1
ATOM 525 O O B PRO A 1 65 ? -10.613 44.238 43.984 0.43 24.28 88 PRO A O 1
ATOM 532 N N A ALA A 1 66 ? -8.889 43.572 42.794 0.57 17.40 89 ALA A N 1
ATOM 533 N N B ALA A 1 66 ? -8.517 45.154 43.651 0.43 18.33 89 ALA A N 1
ATOM 534 C CA A ALA A 1 66 ? -8.457 44.564 41.843 0.57 16.29 89 ALA A CA 1
ATOM 535 C CA B ALA A 1 66 ? -8.383 44.848 42.230 0.43 17.09 89 ALA A CA 1
ATOM 536 C C A ALA A 1 66 ? -6.938 44.640 41.690 0.57 14.96 89 ALA A C 1
ATOM 537 C C B ALA A 1 66 ? -6.930 44.766 41.775 0.43 15.45 89 ALA A C 1
ATOM 538 O O A ALA A 1 66 ? -6.493 45.230 40.677 0.57 15.95 89 ALA A O 1
ATOM 539 O O B ALA A 1 66 ? -6.564 45.318 40.724 0.43 16.18 89 ALA A O 1
ATOM 542 N N . LEU A 1 67 ? -6.113 44.106 42.575 1.00 14.09 90 LEU A N 1
ATOM 543 C CA . LEU A 1 67 ? -4.680 44.019 42.376 1.00 13.18 90 LEU A CA 1
ATOM 544 C C . LEU A 1 67 ? -4.379 43.385 41.025 1.00 11.35 90 LEU A C 1
ATOM 545 O O . LEU A 1 67 ? -3.453 43.788 40.306 1.00 11.76 90 LEU A O 1
ATOM 550 N N . LEU A 1 68 ? -5.122 42.335 40.652 1.00 11.40 91 LEU A N 1
ATOM 551 C CA . LEU A 1 68 ? -4.793 41.653 39.393 1.00 10.89 91 LEU A CA 1
ATOM 552 C C . LEU A 1 68 ? -5.015 42.508 38.163 1.00 10.05 91 LEU A C 1
ATOM 553 O O . LEU A 1 68 ? -4.432 42.268 37.111 1.00 10.86 91 LEU A O 1
ATOM 558 N N . GLN A 1 69 ? -5.897 43.531 38.274 1.00 11.01 92 GLN A N 1
ATOM 559 C CA . GLN A 1 69 ? -6.173 44.436 37.155 1.00 12.68 92 GLN A CA 1
ATOM 560 C C . GLN A 1 69 ? -5.292 45.672 37.165 1.00 12.72 92 GLN A C 1
ATOM 561 O O . GLN A 1 69 ? -5.359 46.490 36.231 1.00 14.84 92 GLN A O 1
ATOM 572 N N . ARG A 1 70 ? -4.445 45.831 38.182 1.00 11.92 93 ARG A N 1
ATOM 573 C CA . ARG A 1 70 ? -3.572 47.002 38.255 1.00 12.33 93 ARG A CA 1
ATOM 574 C C . ARG A 1 70 ? -2.604 46.991 37.062 1.00 11.78 93 ARG A C 1
ATOM 575 O O . ARG A 1 70 ? -1.941 45.990 36.802 1.00 11.56 93 ARG A O 1
ATOM 583 N N . ARG A 1 71 ? -2.479 48.103 36.356 1.00 12.62 94 ARG A N 1
ATOM 584 C CA . ARG A 1 71 ? -1.568 48.246 35.230 1.00 13.28 94 ARG A CA 1
ATOM 585 C C . ARG A 1 71 ? -0.208 48.666 35.754 1.00 12.20 94 ARG A C 1
ATOM 586 O O . ARG A 1 71 ? -0.084 49.625 36.520 1.00 16.59 94 ARG A O 1
ATOM 594 N N . ILE A 1 72 ? 0.804 47.960 35.308 1.00 11.39 95 ILE A N 1
ATOM 595 C CA . ILE A 1 72 ? 2.199 48.252 35.555 1.00 11.25 95 ILE A CA 1
ATOM 596 C C . ILE A 1 72 ? 2.803 48.854 34.293 1.00 11.36 95 ILE A C 1
ATOM 597 O O . ILE A 1 72 ? 2.933 48.168 33.277 1.00 11.03 95 ILE A O 1
ATOM 602 N N . ALA A 1 73 ? 3.176 50.124 34.315 1.00 11.88 96 ALA A N 1
ATOM 603 C CA . ALA A 1 73 ? 3.769 50.861 33.191 1.00 12.01 96 ALA A CA 1
ATOM 604 C C . ALA A 1 73 ? 5.286 50.833 33.352 1.00 12.02 96 ALA A C 1
ATOM 605 O O . ALA A 1 73 ? 5.906 51.762 33.821 1.00 15.06 96 ALA A O 1
ATOM 607 N N . TYR A 1 74 ? 5.863 49.712 32.965 1.00 12.45 97 TYR A N 1
ATOM 608 C CA . TYR A 1 74 ? 7.288 49.448 33.072 1.00 12.01 97 TYR A CA 1
ATOM 609 C C . TYR A 1 74 ? 8.022 50.080 31.905 1.00 13.34 97 TYR A C 1
ATOM 610 O O . TYR A 1 74 ? 7.464 50.548 30.943 1.00 15.53 97 TYR A O 1
ATOM 619 N N . ALA A 1 75 ? 9.340 50.127 32.017 1.00 15.04 98 ALA A N 1
ATOM 620 C CA . ALA A 1 75 ? 10.197 50.883 31.119 1.00 15.22 98 ALA A CA 1
ATOM 621 C C . ALA A 1 75 ? 11.066 49.976 30.294 1.00 14.53 98 ALA A C 1
ATOM 622 O O . ALA A 1 75 ? 11.336 48.824 30.686 1.00 13.92 98 ALA A O 1
ATOM 624 N N . LYS A 1 76 ? 11.610 50.507 29.183 1.00 15.47 99 LYS A N 1
ATOM 625 C CA . LYS A 1 76 ? 12.541 49.758 28.373 1.00 16.17 99 LYS A CA 1
ATOM 626 C C . LYS A 1 76 ? 13.730 49.301 29.213 1.00 16.24 99 LYS A C 1
ATOM 627 O O . LYS A 1 76 ? 14.289 48.202 29.011 1.00 17.51 99 LYS A O 1
ATOM 633 N N . GLY A 1 77 ? 14.218 50.103 30.160 1.00 17.54 100 GLY A N 1
ATOM 634 C CA . GLY A 1 77 ? 15.309 49.845 31.073 1.00 19.51 100 GLY A CA 1
ATOM 635 C C . GLY A 1 77 ? 15.024 48.674 31.998 1.00 19.03 100 GLY A C 1
ATOM 636 O O . GLY A 1 77 ? 15.945 48.053 32.548 1.00 24.09 100 GLY A O 1
ATOM 637 N N . ASP A 1 78 ? 13.812 48.254 32.251 1.00 17.50 101 ASP A N 1
ATOM 638 C CA . ASP A 1 78 ? 13.486 47.055 32.999 1.00 16.51 101 ASP A CA 1
ATOM 639 C C . ASP A 1 78 ? 13.739 45.755 32.229 1.00 15.32 101 ASP A C 1
ATOM 640 O O . ASP A 1 78 ? 13.799 44.687 32.810 1.00 16.31 101 ASP A O 1
ATOM 645 N N . LEU A 1 79 ? 13.842 45.842 30.893 1.00 14.15 102 LEU A N 1
ATOM 646 C CA . LEU A 1 79 ? 13.834 44.662 30.042 1.00 13.57 102 LEU A CA 1
ATOM 647 C C . LEU A 1 79 ? 15.172 43.947 30.140 1.00 14.45 102 LEU A C 1
ATOM 648 O O . LEU A 1 79 ? 16.228 44.560 29.980 1.00 17.02 102 LEU A O 1
ATOM 653 N N . ILE A 1 80 ? 15.078 42.642 30.388 1.00 14.04 103 ILE A N 1
ATOM 654 C CA . ILE A 1 80 ? 16.200 41.741 30.355 1.00 15.43 103 ILE A CA 1
ATOM 655 C C . ILE A 1 80 ? 15.926 40.575 29.428 1.00 15.59 103 ILE A C 1
ATOM 656 O O . ILE A 1 80 ? 14.826 40.434 28.892 1.00 16.51 103 ILE A O 1
ATOM 661 N N . ARG A 1 81 ? 16.924 39.744 29.173 1.00 17.44 104 ARG A N 1
ATOM 662 C CA . ARG A 1 81 ? 16.782 38.664 28.182 1.00 17.74 104 ARG A CA 1
ATOM 663 C C . ARG A 1 81 ? 15.680 37.701 28.585 1.00 14.93 104 ARG A C 1
ATOM 664 O O . ARG A 1 81 ? 15.256 37.612 29.766 1.00 17.49 104 ARG A O 1
ATOM 672 N N . TYR A 1 82 ? 15.167 36.968 27.614 1.00 13.99 105 TYR A N 1
ATOM 673 C CA . TYR A 1 82 ? 14.198 35.943 27.818 1.00 12.58 105 TYR A CA 1
ATOM 674 C C . TYR A 1 82 ? 12.887 36.555 28.354 1.00 11.44 105 TYR A C 1
ATOM 675 O O . TYR A 1 82 ? 12.315 36.066 29.336 1.00 11.81 105 TYR A O 1
ATOM 684 N N . SER A 1 83 ? 12.381 37.585 27.674 1.00 10.35 106 SER A N 1
ATOM 685 C CA . SER A 1 83 ? 11.195 38.345 28.053 1.00 10.70 106 SER A CA 1
ATOM 686 C C . SER A 1 83 ? 10.260 38.541 26.860 1.00 10.64 106 SER A C 1
ATOM 687 O O . SER A 1 83 ? 10.035 39.680 26.391 1.00 11.54 106 SER A O 1
ATOM 690 N N . PRO A 1 84 ? 9.729 37.439 26.318 1.00 10.83 107 PRO A N 1
ATOM 691 C CA . PRO A 1 84 ? 9.002 37.502 25.035 1.00 11.84 107 PRO A CA 1
ATOM 692 C C . PRO A 1 84 ? 7.676 38.223 25.057 1.00 10.51 107 PRO A C 1
ATOM 693 O O . PRO A 1 84 ? 7.226 38.609 24.001 1.00 13.00 107 PRO A O 1
ATOM 697 N N . ILE A 1 85 ? 7.052 38.381 26.232 1.00 9.11 108 ILE A N 1
ATOM 698 C CA . ILE A 1 85 ? 5.799 39.119 26.328 1.00 8.66 108 ILE A CA 1
ATOM 699 C C . ILE A 1 85 ? 6.010 40.572 26.707 1.00 8.85 108 ILE A C 1
ATOM 700 O O . ILE A 1 85 ? 5.502 41.496 26.064 1.00 8.79 108 ILE A O 1
ATOM 705 N N . THR A 1 86 ? 6.799 40.812 27.780 1.00 8.67 109 THR A N 1
ATOM 706 C CA . THR A 1 86 ? 7.021 42.181 28.201 1.00 8.68 109 THR A CA 1
ATOM 707 C C . THR A 1 86 ? 7.706 43.019 27.146 1.00 8.48 109 THR A C 1
ATOM 708 O O . THR A 1 86 ? 7.417 44.217 27.028 1.00 9.13 109 THR A O 1
ATOM 712 N N . GLU A 1 87 ? 8.604 42.448 26.383 1.00 8.79 110 GLU A N 1
ATOM 713 C CA . GLU A 1 87 ? 9.253 43.228 25.306 1.00 10.35 110 GLU A CA 1
ATOM 714 C C . GLU A 1 87 ? 8.262 43.677 24.282 1.00 9.46 110 GLU A C 1
ATOM 715 O O . GLU A 1 87 ? 8.428 44.737 23.661 1.00 12.03 110 GLU A O 1
ATOM 721 N N . GLN A 1 88 ? 7.232 42.894 24.021 1.00 9.09 111 GLN A N 1
ATOM 722 C CA . GLN A 1 88 ? 6.226 43.190 22.999 1.00 9.13 111 GLN A CA 1
ATOM 723 C C . GLN A 1 88 ? 5.276 44.303 23.447 1.00 9.44 111 GLN A C 1
ATOM 724 O O . GLN A 1 88 ? 4.742 45.022 22.589 1.00 11.07 111 GLN A O 1
ATOM 730 N N . HIS A 1 89 ? 5.053 44.444 24.751 1.00 9.35 112 HIS A N 1
ATOM 731 C CA . HIS A 1 89 ? 4.040 45.363 25.267 1.00 9.10 112 HIS A CA 1
ATOM 732 C C . HIS A 1 89 ? 4.616 46.562 25.997 1.00 9.51 112 HIS A C 1
ATOM 733 O O . HIS A 1 89 ? 3.863 47.372 26.559 1.00 11.10 112 HIS A O 1
ATOM 740 N N A VAL A 1 90 ? 5.922 46.741 25.979 0.71 9.90 113 VAL A N 1
ATOM 741 N N B VAL A 1 90 ? 5.908 46.803 26.015 0.29 10.10 113 VAL A N 1
ATOM 742 C CA A VAL A 1 90 ? 6.541 47.908 26.626 0.71 11.49 113 VAL A CA 1
ATOM 743 C CA B VAL A 1 90 ? 6.509 47.906 26.777 0.29 11.29 113 VAL A CA 1
ATOM 744 C C A VAL A 1 90 ? 6.004 49.141 25.926 0.71 11.59 113 VAL A C 1
ATOM 745 C C B VAL A 1 90 ? 5.877 49.262 26.487 0.29 11.80 113 VAL A C 1
ATOM 746 O O A VAL A 1 90 ? 5.865 49.203 24.665 0.71 11.97 113 VAL A O 1
ATOM 747 O O B VAL A 1 90 ? 5.756 50.107 27.382 0.29 12.20 113 VAL A O 1
ATOM 754 N N A GLY A 1 91 ? 5.634 50.147 26.691 0.71 12.14 114 GLY A N 1
ATOM 755 N N B GLY A 1 91 ? 5.332 49.470 25.297 0.29 12.09 114 GLY A N 1
ATOM 756 C CA A GLY A 1 91 ? 5.042 51.396 26.222 0.71 13.57 114 GLY A CA 1
ATOM 757 C CA B GLY A 1 91 ? 4.663 50.711 24.924 0.29 12.77 114 GLY A CA 1
ATOM 758 C C A GLY A 1 91 ? 3.552 51.400 26.494 0.71 13.49 114 GLY A C 1
ATOM 759 C C B GLY A 1 91 ? 3.346 50.937 25.621 0.29 13.32 114 GLY A C 1
ATOM 760 O O A GLY A 1 91 ? 2.943 52.484 26.601 0.71 18.00 114 GLY A O 1
ATOM 761 O O B GLY A 1 91 ? 2.837 52.073 25.716 0.29 16.47 114 GLY A O 1
ATOM 762 N N A ALA A 1 92 ? 2.942 50.234 26.525 0.71 12.75 115 ALA A N 1
ATOM 763 N N B ALA A 1 92 ? 2.720 49.885 26.144 0.29 12.75 115 ALA A N 1
ATOM 764 C CA A ALA A 1 92 ? 1.513 50.080 26.809 0.71 12.70 115 ALA A CA 1
ATOM 765 C CA B ALA A 1 92 ? 1.398 49.984 26.756 0.29 12.60 115 ALA A CA 1
ATOM 766 C C A ALA A 1 92 ? 1.299 49.614 28.223 0.71 11.73 115 ALA A C 1
ATOM 767 C C B ALA A 1 92 ? 1.330 49.641 28.227 0.29 11.97 115 ALA A C 1
ATOM 768 O O A ALA A 1 92 ? 0.221 49.773 28.742 0.71 14.37 115 ALA A O 1
ATOM 769 O O B ALA A 1 92 ? 0.321 49.955 28.855 0.29 12.93 115 ALA A O 1
ATOM 772 N N . GLY A 1 93 ? 2.327 48.995 28.822 1.00 11.64 116 GLY A N 1
ATOM 773 C CA . GLY A 1 93 ? 2.159 48.410 30.146 1.00 11.87 116 GLY A CA 1
ATOM 774 C C . GLY A 1 93 ? 1.432 47.064 30.057 1.00 10.40 116 GLY A C 1
ATOM 775 O O . GLY A 1 93 ? 0.896 46.661 29.033 1.00 11.39 116 GLY A O 1
ATOM 776 N N . MET A 1 94 ? 1.342 46.391 31.212 1.00 9.44 117 MET A N 1
ATOM 777 C CA . MET A 1 94 ? 0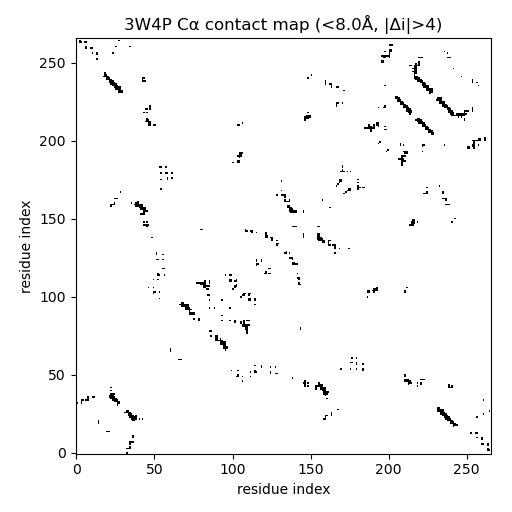.616 45.139 31.337 1.00 9.21 117 MET A CA 1
ATOM 778 C C . MET A 1 94 ? -0.054 45.103 32.716 1.00 9.09 117 MET A C 1
ATOM 779 O O . MET A 1 94 ? 0.499 45.652 33.691 1.00 10.55 117 MET A O 1
ATOM 784 N N . SER A 1 95 ? -1.200 44.420 32.823 1.00 9.04 118 SER A N 1
ATOM 785 C CA . SER A 1 95 ? -1.767 44.216 34.141 1.00 9.21 118 SER A CA 1
ATOM 786 C C . SER A 1 95 ? -0.968 43.206 34.943 1.00 8.78 118 SER A C 1
ATOM 787 O O . SER A 1 95 ? -0.249 42.363 34.389 1.00 8.60 118 SER A O 1
ATOM 790 N N . VAL A 1 96 ? -1.176 43.208 36.273 1.00 8.93 119 VAL A N 1
ATOM 791 C CA . VAL A 1 96 ? -0.539 42.184 37.122 1.00 9.16 119 VAL A CA 1
ATOM 792 C C . VAL A 1 96 ? -0.939 40.783 36.690 1.00 8.30 119 VAL A C 1
ATOM 793 O O . VAL A 1 96 ? -0.072 39.897 36.601 1.00 8.73 119 VAL A O 1
ATOM 797 N N . ALA A 1 97 ? -2.199 40.525 36.353 1.00 8.65 120 ALA A N 1
ATOM 798 C CA . ALA A 1 97 ? -2.627 39.201 35.865 1.00 8.98 120 ALA A CA 1
ATOM 799 C C . ALA A 1 97 ? -1.905 38.829 34.572 1.00 8.46 120 ALA A C 1
ATOM 800 O O . ALA A 1 97 ? -1.447 37.684 34.424 1.00 9.09 120 ALA A O 1
ATOM 802 N N . GLU A 1 98 ? -1.740 39.766 33.653 1.00 8.34 121 GLU A N 1
ATOM 803 C CA . GLU A 1 98 ? -1.018 39.517 32.409 1.00 8.32 121 GLU A CA 1
ATOM 804 C C . GLU A 1 98 ? 0.446 39.202 32.679 1.00 7.54 121 GLU A C 1
ATOM 805 O O . GLU A 1 98 ? 1.056 38.353 31.989 1.00 8.38 121 GLU A O 1
ATOM 811 N N . LEU A 1 99 ? 1.068 39.874 33.640 1.00 7.78 122 LEU A N 1
ATOM 812 C CA . LEU A 1 99 ? 2.455 39.580 34.028 1.00 7.91 122 LEU A CA 1
ATOM 813 C C . LEU A 1 99 ? 2.590 38.194 34.607 1.00 7.43 122 LEU A C 1
ATOM 814 O O . LEU A 1 99 ? 3.558 37.488 34.320 1.00 7.68 122 LEU A O 1
ATOM 819 N N . CYS A 1 100 ? 1.636 37.771 35.453 1.00 7.91 123 CYS A N 1
ATOM 820 C CA 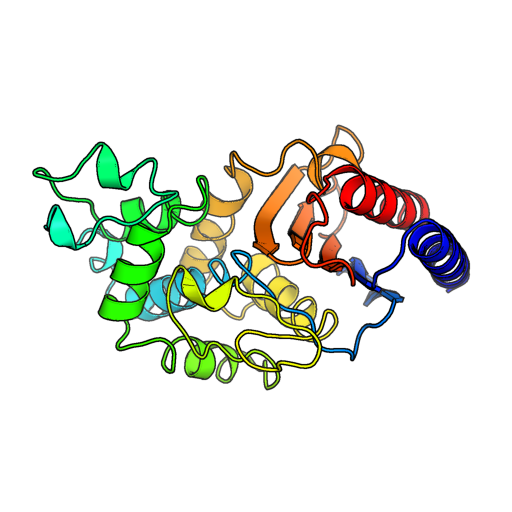. CYS A 1 100 ? 1.633 36.413 35.970 1.00 7.96 123 CYS A CA 1
ATOM 821 C C . CYS A 1 100 ? 1.528 35.383 34.849 1.00 7.74 123 CYS A C 1
ATOM 822 O O . CYS A 1 100 ? 2.270 34.412 34.791 1.00 8.03 123 CYS A O 1
ATOM 825 N N . ALA A 1 101 ? 0.576 35.604 33.938 1.00 7.96 124 ALA A N 1
ATOM 826 C CA . ALA A 1 101 ? 0.412 34.646 32.811 1.00 8.14 124 ALA A CA 1
ATOM 827 C C . ALA A 1 101 ? 1.689 34.623 31.964 1.00 7.72 124 ALA A C 1
ATOM 828 O O . ALA A 1 101 ? 2.112 33.541 31.507 1.00 8.97 124 ALA A O 1
ATOM 830 N N . ALA A 1 102 ? 2.338 35.758 31.734 1.00 7.72 125 ALA A N 1
ATOM 831 C CA . ALA A 1 102 ? 3.545 35.784 30.932 1.00 7.84 125 ALA A CA 1
ATOM 832 C C . ALA A 1 102 ? 4.687 35.034 31.613 1.00 7.74 125 ALA A C 1
ATOM 833 O O . ALA A 1 102 ? 5.444 34.292 30.985 1.00 8.44 125 ALA A O 1
ATOM 835 N N . THR A 1 103 ? 4.840 35.254 32.926 1.00 7.63 126 THR A N 1
ATOM 836 C CA A THR A 1 103 ? 5.961 34.593 33.593 0.70 8.49 126 THR A CA 1
ATOM 837 C CA B THR A 1 103 ? 5.960 34.624 33.645 0.30 8.48 126 THR A CA 1
ATOM 838 C C . THR A 1 103 ? 5.739 33.114 33.708 1.00 7.91 126 THR A C 1
ATOM 839 O O . THR A 1 103 ? 6.673 32.332 33.602 1.00 8.59 126 THR A O 1
ATOM 846 N N . LEU A 1 104 ? 4.485 32.659 33.905 1.00 7.79 127 LEU A N 1
ATOM 847 C CA . LEU A 1 104 ? 4.192 31.232 34.009 1.00 7.77 127 LEU A CA 1
ATOM 848 C C . LEU A 1 104 ? 4.157 30.522 32.659 1.00 7.99 127 LEU A C 1
ATOM 849 O O . LEU A 1 104 ? 4.635 29.375 32.595 1.00 9.43 127 LEU A O 1
ATOM 854 N N . GLN A 1 105 ? 3.605 31.125 31.624 1.00 8.01 128 GLN A N 1
ATOM 855 C CA . GLN A 1 105 ? 3.365 30.420 30.362 1.00 8.09 128 GLN A CA 1
ATOM 856 C C . GLN A 1 105 ? 4.470 30.593 29.335 1.00 7.92 128 GLN A C 1
ATOM 857 O O . GLN A 1 105 ? 4.626 29.725 28.455 1.00 8.95 128 GLN A O 1
ATOM 863 N N . TYR A 1 106 ? 5.244 31.680 29.434 1.00 8.03 129 TYR A N 1
ATOM 864 C CA . TYR A 1 106 ? 6.336 31.963 28.524 1.00 8.30 129 TYR A CA 1
ATOM 865 C C . TYR A 1 106 ? 7.667 32.111 29.272 1.00 8.76 129 TYR A C 1
ATOM 866 O O . TYR A 1 106 ? 8.677 32.415 28.607 1.00 11.03 129 TYR A O 1
ATOM 875 N N . SER A 1 107 ? 7.702 31.936 30.568 1.00 8.57 130 SER A N 1
ATOM 876 C CA A SER A 1 107 ? 8.929 32.062 31.351 0.33 8.96 130 SER A CA 1
ATOM 877 C CA B SER A 1 107 ? 8.872 32.088 31.421 0.67 8.61 130 SER A CA 1
ATOM 878 C C . SER A 1 107 ? 9.519 33.470 31.299 1.00 9.37 130 SER A C 1
ATOM 879 O O . SER A 1 107 ? 10.712 33.646 31.417 1.00 11.19 130 SER A O 1
ATOM 884 N N . ASP A 1 108 ? 8.672 34.505 31.149 1.00 8.73 131 ASP A N 1
ATOM 885 C CA . ASP A 1 108 ? 9.167 35.884 30.953 1.00 8.23 131 ASP A CA 1
ATOM 886 C C . ASP A 1 108 ? 9.913 36.390 32.167 1.00 8.27 131 ASP A C 1
ATOM 887 O O . ASP A 1 108 ? 9.374 36.509 33.273 1.00 8.58 131 ASP A O 1
ATOM 892 N N . ASN A 1 109 ? 11.214 36.724 31.983 1.00 8.63 132 ASN A N 1
ATOM 893 C CA . ASN A 1 109 ? 12.074 37.103 33.107 1.00 8.95 132 ASN A CA 1
ATOM 894 C C . ASN A 1 109 ? 11.801 38.515 33.611 1.00 8.80 132 ASN A C 1
ATOM 895 O O . ASN A 1 109 ? 11.830 38.750 34.809 1.00 9.44 132 ASN A O 1
ATOM 900 N N . THR A 1 110 ? 11.541 39.475 32.736 1.00 9.35 133 THR A N 1
ATOM 901 C CA . THR A 1 110 ? 11.216 40.838 33.162 1.00 9.03 133 THR A CA 1
ATOM 902 C C . THR A 1 110 ? 9.926 40.801 33.962 1.00 8.48 133 THR A C 1
ATOM 903 O O . THR A 1 110 ? 9.806 41.454 34.988 1.00 9.33 133 THR A O 1
ATOM 907 N N . ALA A 1 111 ? 8.934 40.034 33.494 1.00 8.33 134 ALA A N 1
ATOM 908 C CA . ALA A 1 111 ? 7.676 39.915 34.220 1.00 8.13 134 ALA A CA 1
ATOM 909 C C . ALA A 1 111 ? 7.909 39.424 35.645 1.00 8.15 134 ALA A C 1
ATOM 910 O O . ALA A 1 111 ? 7.340 39.971 36.616 1.00 8.54 134 ALA A O 1
ATOM 912 N N . ALA A 1 112 ? 8.779 38.425 35.794 1.00 8.04 135 ALA A N 1
ATOM 913 C CA . ALA A 1 112 ? 9.091 37.918 37.145 1.00 8.96 135 ALA A CA 1
ATOM 914 C C . ALA A 1 112 ? 9.696 39.025 37.997 1.00 8.46 135 ALA A C 1
ATOM 915 O O . ALA A 1 112 ? 9.314 39.183 39.166 1.00 9.19 135 ALA A O 1
ATOM 917 N N . ASN A 1 113 ? 10.667 39.783 37.463 1.00 8.78 136 ASN A N 1
ATOM 918 C CA . ASN A 1 113 ? 11.279 40.843 38.262 1.00 8.87 136 ASN A CA 1
ATOM 919 C C . ASN A 1 113 ? 10.280 41.912 38.636 1.00 9.11 136 ASN A C 1
ATOM 920 O O . ASN A 1 113 ? 10.353 42.464 39.750 1.00 9.88 136 ASN A O 1
ATOM 925 N N . LEU A 1 114 ? 9.341 42.247 37.759 1.00 8.62 137 LEU A N 1
ATOM 926 C CA . LEU A 1 114 ? 8.334 43.247 38.095 1.00 9.23 137 LEU A CA 1
ATOM 927 C C . LEU A 1 114 ? 7.448 42.765 39.228 1.00 9.14 137 LEU A C 1
ATOM 928 O O . LEU A 1 114 ? 7.043 43.525 40.117 1.00 10.02 137 LEU A O 1
ATOM 933 N N . LEU A 1 115 ? 7.084 41.468 39.227 1.00 8.85 138 LEU A N 1
ATOM 934 C CA . LEU A 1 115 ? 6.274 40.878 40.271 1.00 9.13 138 LEU A CA 1
ATOM 935 C C . LEU A 1 115 ? 7.037 40.776 41.582 1.00 8.76 138 LEU A C 1
ATOM 936 O O . LEU A 1 115 ? 6.468 41.001 42.659 1.00 9.54 138 LEU A O 1
ATOM 941 N N . ILE A 1 116 ? 8.324 40.408 41.545 1.00 8.99 139 ILE A N 1
ATOM 942 C CA . ILE A 1 116 ? 9.153 40.373 42.751 1.00 9.80 139 ILE A CA 1
ATOM 943 C C . ILE A 1 116 ? 9.145 41.775 43.359 1.00 9.90 139 ILE A C 1
ATOM 944 O O . ILE A 1 116 ? 9.021 41.929 44.569 1.00 11.00 139 ILE A O 1
ATOM 949 N N . ALA A 1 117 ? 9.340 42.804 42.534 1.00 10.59 140 ALA A N 1
ATOM 950 C CA . ALA A 1 117 ? 9.355 44.173 43.041 1.00 11.88 140 ALA A CA 1
ATOM 951 C C . ALA A 1 117 ? 8.035 44.565 43.626 1.00 11.74 140 ALA A C 1
ATOM 952 O O . ALA A 1 117 ? 7.975 45.211 44.668 1.00 12.88 140 ALA A O 1
ATOM 954 N N . LEU A 1 118 ? 6.918 44.157 43.017 1.00 11.24 141 LEU A N 1
ATOM 955 C CA . LEU A 1 118 ? 5.584 44.463 43.517 1.00 11.52 141 LEU A CA 1
ATOM 956 C C . LEU A 1 118 ? 5.408 43.928 44.916 1.00 11.48 141 LEU A C 1
ATOM 957 O O . LEU A 1 118 ? 4.789 44.514 45.784 1.00 13.18 141 LEU A O 1
ATOM 962 N N . LEU A 1 119 ? 5.956 42.716 45.170 1.00 11.41 142 LEU A N 1
ATOM 963 C CA . LEU A 1 119 ? 5.802 42.066 46.442 1.00 12.68 142 LEU A CA 1
ATOM 964 C C . LEU A 1 119 ? 6.715 42.661 47.510 1.00 13.86 142 LEU A C 1
ATOM 965 O O . LEU A 1 119 ? 6.390 42.516 48.684 1.00 20.21 142 LEU A O 1
ATOM 970 N N . GLY A 1 120 ? 7.817 43.323 47.117 1.00 13.68 143 GLY A N 1
ATOM 971 C CA . GLY A 1 120 ? 8.753 43.876 48.068 1.00 14.56 143 GLY A CA 1
ATOM 972 C C . GLY A 1 120 ? 10.156 43.294 48.041 1.00 15.33 143 GLY A C 1
ATOM 973 O O . GLY A 1 120 ? 10.994 43.642 48.898 1.00 21.52 143 GLY A O 1
ATOM 974 N N . GLY A 1 121 ? 10.458 42.372 47.131 1.00 14.14 144 GLY A N 1
ATOM 975 C CA . GLY A 1 121 ? 11.767 41.760 47.026 1.00 13.23 144 GLY A CA 1
ATOM 976 C C . GLY A 1 121 ? 11.701 40.250 47.143 1.00 11.91 144 GLY A C 1
ATOM 977 O O . GLY A 1 121 ? 10.703 39.643 47.520 1.00 11.70 144 GLY A O 1
ATOM 978 N N . PRO A 1 122 ? 12.808 39.565 46.818 1.00 11.79 145 PRO A N 1
ATOM 979 C CA . PRO A 1 122 ? 12.840 38.080 46.829 1.00 12.26 145 PRO A CA 1
ATOM 980 C C . PRO A 1 122 ? 12.516 37.495 48.198 1.00 11.76 145 PRO A C 1
ATOM 981 O O . PRO A 1 122 ? 11.928 36.411 48.269 1.00 11.74 145 PRO A O 1
ATOM 985 N N . GLN A 1 123 ? 12.882 38.217 49.272 1.00 11.91 146 GLN A N 1
ATOM 986 C CA . GLN A 1 123 ? 12.614 37.754 50.632 1.00 12.27 146 GLN A CA 1
ATOM 987 C C . GLN A 1 123 ? 11.128 37.570 50.865 1.00 11.15 146 GLN A C 1
ATOM 988 O O . GLN A 1 123 ? 10.738 36.786 51.748 1.00 11.89 146 GLN A O 1
ATOM 994 N N . THR A 1 124 ? 10.262 38.280 50.160 1.00 10.79 147 THR A N 1
ATOM 995 C CA A THR A 1 124 ? 8.823 38.151 50.379 0.47 10.91 147 THR A CA 1
ATOM 996 C CA B THR A 1 124 ? 8.829 38.132 50.367 0.53 10.88 147 THR A CA 1
ATOM 997 C C . THR A 1 124 ? 8.340 36.822 49.796 1.00 9.89 147 THR A C 1
ATOM 998 O O . THR A 1 124 ? 7.404 36.213 50.295 1.00 10.82 147 THR A O 1
ATOM 1005 N N . VAL A 1 125 ? 8.977 36.339 48.722 1.00 10.09 148 VAL A N 1
ATOM 1006 C CA . VAL A 1 125 ? 8.626 35.009 48.154 1.00 9.97 148 VAL A CA 1
ATOM 1007 C C . VAL A 1 125 ? 9.057 33.909 49.114 1.00 9.24 148 VAL A C 1
ATOM 1008 O O . VAL A 1 125 ? 8.291 32.982 49.337 1.00 9.74 148 VAL A O 1
ATOM 1012 N N . THR A 1 126 ? 10.252 34.065 49.694 1.00 9.48 149 THR A N 1
ATOM 1013 C CA . THR A 1 126 ? 10.670 33.072 50.721 1.00 9.62 149 THR A CA 1
ATOM 1014 C C . THR A 1 126 ? 9.720 33.060 51.908 1.00 9.73 149 THR A C 1
ATOM 1015 O O . THR A 1 126 ? 9.331 32.026 52.412 1.00 10.37 149 THR A O 1
ATOM 1019 N N . ALA A 1 127 ? 9.321 34.266 52.361 1.00 9.84 150 ALA A N 1
ATOM 1020 C CA . ALA A 1 127 ? 8.382 34.359 53.480 1.00 10.09 150 ALA A CA 1
ATOM 1021 C C . ALA A 1 127 ? 7.054 33.716 53.148 1.00 9.73 150 ALA A C 1
ATOM 1022 O O . ALA A 1 127 ? 6.426 33.072 54.000 1.00 10.78 150 ALA A O 1
ATOM 1024 N N . TYR A 1 128 ? 6.578 33.853 51.921 1.00 9.48 151 TYR A N 1
ATOM 1025 C CA . TYR A 1 128 ? 5.343 33.219 51.488 1.00 9.40 151 TYR A CA 1
ATOM 1026 C C . TYR A 1 128 ? 5.504 31.724 51.549 1.00 9.37 151 TYR A C 1
ATOM 1027 O O . TYR A 1 128 ? 4.635 31.000 52.080 1.00 9.80 151 TYR A O 1
ATOM 1036 N N . ALA A 1 129 ? 6.636 31.177 51.049 1.00 9.27 152 ALA A N 1
ATOM 1037 C CA . ALA A 1 129 ? 6.885 29.747 51.151 1.00 9.04 152 ALA A CA 1
ATOM 1038 C C . ALA A 1 129 ? 6.809 29.301 52.608 1.00 9.62 152 ALA A C 1
ATOM 1039 O O . ALA A 1 129 ? 6.158 28.283 52.914 1.00 10.32 152 ALA A O 1
ATOM 1041 N N . ARG A 1 130 ? 7.424 30.023 53.537 1.00 9.48 153 ARG A N 1
ATOM 1042 C CA . ARG A 1 130 ? 7.341 29.648 54.946 1.00 10.56 153 ARG A CA 1
ATOM 1043 C C . ARG A 1 130 ? 5.897 29.612 55.450 1.00 10.86 153 ARG A C 1
ATOM 1044 O O . ARG A 1 130 ? 5.544 28.700 56.226 1.00 12.23 153 ARG A O 1
ATOM 1052 N N . SER A 1 131 ? 5.104 30.582 55.010 1.00 10.69 154 SER A N 1
ATOM 1053 C CA A SER A 1 131 ? 3.709 30.644 55.471 0.73 11.29 154 SER A CA 1
ATOM 1054 C CA B SER A 1 131 ? 3.712 30.643 55.460 0.27 11.34 154 SER A CA 1
ATOM 1055 C C . SER A 1 131 ? 2.847 29.467 55.026 1.00 11.72 154 SER A C 1
ATOM 1056 O O . SER A 1 131 ? 1.820 29.214 55.664 1.00 13.74 154 SER A O 1
ATOM 1061 N N . ILE A 1 132 ? 3.234 28.811 53.950 1.00 11.28 155 ILE A N 1
ATOM 1062 C CA . ILE A 1 132 ? 2.510 27.612 53.497 1.00 11.82 155 ILE A CA 1
ATOM 1063 C C . ILE A 1 132 ? 3.194 26.324 53.914 1.00 12.13 155 ILE A C 1
ATOM 1064 O O . ILE A 1 132 ? 2.818 25.235 53.467 1.00 14.48 155 ILE A O 1
ATOM 1069 N N . GLY A 1 133 ? 4.167 26.407 54.814 1.00 12.30 156 GLY A N 1
ATOM 1070 C CA . GLY A 1 133 ? 4.769 25.235 55.422 1.00 13.30 156 GLY A CA 1
ATOM 1071 C C . GLY A 1 133 ? 6.054 24.755 54.825 1.00 12.61 156 GLY A C 1
ATOM 1072 O O . GLY A 1 133 ? 6.567 23.682 55.197 1.00 16.18 156 GLY A O 1
ATOM 1073 N N . ASP A 1 134 ? 6.618 25.514 53.890 1.00 11.86 157 ASP A N 1
ATOM 1074 C CA . ASP A 1 134 ? 7.844 25.170 53.182 1.00 11.63 157 ASP A CA 1
ATOM 1075 C C . ASP A 1 134 ? 8.999 25.876 53.833 1.00 11.74 157 ASP A C 1
ATOM 1076 O O . ASP A 1 134 ? 9.174 27.085 53.675 1.00 13.07 157 ASP A O 1
ATOM 1081 N N . ALA A 1 135 ? 9.791 25.173 54.634 1.00 13.18 158 ALA A N 1
ATOM 1082 C CA . ALA A 1 135 ? 10.929 25.684 55.408 1.00 13.80 158 ALA A CA 1
ATOM 1083 C C . ALA A 1 135 ? 12.222 25.604 54.617 1.00 12.54 158 ALA A C 1
ATOM 1084 O O . ALA A 1 135 ? 13.287 25.954 55.134 1.00 16.27 158 ALA A O 1
ATOM 1086 N N . THR A 1 136 ? 12.180 25.125 53.382 1.00 12.43 159 THR A N 1
ATOM 1087 C CA . THR A 1 136 ? 13.344 24.777 52.608 1.00 11.41 159 THR A CA 1
ATOM 1088 C C . THR A 1 136 ? 13.627 25.726 51.449 1.00 10.73 159 THR A C 1
ATOM 1089 O O . THR A 1 136 ? 14.769 26.128 51.196 1.00 11.73 159 THR A O 1
ATOM 1093 N N . PHE A 1 137 ? 12.569 26.088 50.694 1.00 10.25 160 PHE A N 1
ATOM 1094 C CA . PHE A 1 137 ? 12.697 27.015 49.604 1.00 10.16 160 PHE A CA 1
ATOM 1095 C C . PHE A 1 137 ? 13.434 28.296 50.021 1.00 9.90 160 PHE A C 1
ATOM 1096 O O . PHE A 1 137 ? 13.048 28.893 51.048 1.00 11.07 160 PHE A O 1
ATOM 1104 N N . ARG A 1 138 ? 14.348 28.786 49.206 1.00 9.85 161 ARG A N 1
ATOM 1105 C CA . ARG A 1 138 ? 14.946 30.090 49.441 1.00 9.70 161 ARG A CA 1
ATOM 1106 C C . ARG A 1 138 ? 15.223 30.815 48.115 1.00 9.95 161 ARG A C 1
ATOM 1107 O O . ARG A 1 138 ? 15.921 30.293 47.236 1.00 11.14 161 ARG A O 1
ATOM 1115 N N . LEU A 1 139 ? 14.608 31.998 47.973 1.00 10.69 162 LEU A N 1
ATOM 1116 C CA . LEU A 1 139 ? 14.834 32.871 46.828 1.00 10.20 162 LEU A CA 1
ATOM 1117 C C . LEU A 1 139 ? 15.734 34.015 47.304 1.00 10.72 162 LEU A C 1
ATOM 1118 O O . LEU A 1 139 ? 15.314 34.857 48.110 1.00 13.69 162 LEU A O 1
ATOM 1123 N N . ASP A 1 140 ? 16.945 34.025 46.827 1.00 10.95 163 ASP A N 1
ATOM 1124 C CA . ASP A 1 140 ? 17.975 34.953 47.217 1.00 11.22 163 ASP A CA 1
ATOM 1125 C C . ASP A 1 140 ? 18.182 36.065 46.215 1.00 12.02 163 ASP A C 1
ATOM 1126 O O . ASP A 1 140 ? 18.581 37.188 46.618 1.00 15.35 163 ASP A O 1
ATOM 1131 N N . ARG A 1 141 ? 18.016 35.806 44.929 1.00 11.39 164 ARG A N 1
ATOM 1132 C CA . ARG A 1 141 ? 18.331 36.749 43.878 1.00 11.21 164 ARG A CA 1
ATOM 1133 C C . ARG A 1 141 ? 17.150 36.942 42.954 1.00 11.28 164 ARG A C 1
ATOM 1134 O O . ARG A 1 141 ? 16.151 36.236 43.008 1.00 14.29 164 ARG A O 1
ATOM 1142 N N . ARG A 1 142 ? 17.289 37.901 42.022 1.00 12.51 165 ARG A N 1
ATOM 1143 C CA . ARG A 1 142 ? 16.314 38.155 40.974 1.00 12.97 165 ARG A CA 1
ATOM 1144 C C . ARG A 1 142 ? 16.818 37.602 39.649 1.00 11.72 165 ARG A C 1
ATOM 1145 O O . ARG A 1 142 ? 17.857 36.963 39.576 1.00 13.21 165 ARG A O 1
ATOM 1153 N N . GLU A 1 143 ? 16.001 37.793 38.600 1.00 11.60 166 GLU A N 1
ATOM 1154 C CA . GLU A 1 143 ? 16.432 37.365 37.273 1.00 11.43 166 GLU A CA 1
ATOM 1155 C C . GLU A 1 143 ? 17.425 38.343 36.686 1.00 11.63 166 GLU A C 1
ATOM 1156 O O . GLU A 1 143 ? 17.265 39.546 36.875 1.00 13.35 166 GLU A O 1
ATOM 1162 N N . PRO A 1 144 ? 18.418 37.877 35.923 1.00 12.97 167 PRO A N 1
ATOM 1163 C CA . PRO A 1 144 ? 18.656 36.470 35.582 1.00 12.82 167 PRO A CA 1
ATOM 1164 C C . PRO A 1 144 ? 19.640 35.737 36.497 1.00 12.52 167 PRO A C 1
ATOM 1165 O O . PRO A 1 144 ? 19.949 34.546 36.250 1.00 13.55 167 PRO A O 1
ATOM 1169 N N . GLU A 1 145 ? 20.182 36.372 37.526 1.00 12.51 168 GLU A N 1
ATOM 1170 C CA . GLU A 1 145 ? 21.256 35.795 38.339 1.00 13.07 168 GLU A CA 1
ATOM 1171 C C . GLU A 1 145 ? 20.792 34.560 39.095 1.00 12.57 168 GLU A C 1
ATOM 1172 O O . GLU A 1 145 ? 21.631 33.726 39.480 1.00 13.57 168 GLU A O 1
ATOM 1178 N N . LEU A 1 146 ? 19.496 34.401 39.320 1.00 12.36 169 LEU A N 1
ATOM 1179 C CA . LEU A 1 146 ? 19.072 33.217 40.082 1.00 13.62 169 LEU A CA 1
ATOM 1180 C C . LEU A 1 146 ? 19.311 31.923 39.304 1.00 13.32 169 LEU A C 1
ATOM 1181 O O . LEU A 1 146 ? 19.164 30.845 39.874 1.00 15.94 169 LEU A O 1
ATOM 1186 N N . ASN A 1 147 ? 19.673 31.971 38.034 1.00 12.06 170 ASN A N 1
ATOM 1187 C CA . ASN A 1 147 ? 19.953 30.847 37.144 1.00 12.88 170 ASN A CA 1
ATOM 1188 C C . ASN A 1 147 ? 21.403 30.447 37.059 1.00 11.91 170 ASN A C 1
ATOM 1189 O O . ASN A 1 147 ? 21.772 29.558 36.232 1.00 12.66 170 ASN A O 1
ATOM 1194 N N . THR A 1 148 ? 22.296 30.935 37.878 1.00 11.62 171 THR A N 1
ATOM 1195 C CA . THR A 1 148 ? 23.704 30.553 37.799 1.00 10.74 171 THR A CA 1
ATOM 1196 C C . THR A 1 148 ? 23.979 29.097 38.105 1.00 10.15 171 THR A C 1
ATOM 1197 O O . THR A 1 148 ? 24.922 28.529 37.555 1.00 10.85 171 THR A O 1
ATOM 1201 N N . ALA A 1 149 ? 23.229 28.468 38.992 1.00 9.95 172 ALA A N 1
ATOM 1202 C CA . ALA A 1 149 ? 23.270 27.003 39.194 1.00 10.22 172 ALA A CA 1
ATOM 1203 C C . ALA A 1 149 ? 24.655 26.513 39.513 1.00 10.44 172 ALA A C 1
ATOM 1204 O O . ALA A 1 149 ? 25.143 25.484 39.023 1.00 11.85 172 ALA A O 1
ATOM 1206 N N . LEU A 1 150 ? 25.419 27.255 40.337 1.00 10.54 173 LEU A N 1
ATOM 1207 C CA . LEU A 1 150 ? 26.802 26.916 40.632 1.00 10.84 173 LEU A CA 1
ATOM 1208 C C . LEU A 1 150 ? 26.910 25.716 41.546 1.00 11.01 173 LEU A C 1
ATOM 1209 O O . LEU A 1 150 ? 26.158 25.606 42.539 1.00 11.88 173 LEU A O 1
ATOM 1214 N N . PRO A 1 151 ? 27.865 24.805 41.298 1.00 10.53 174 PRO A N 1
ATOM 1215 C CA . PRO A 1 151 ? 27.961 23.615 42.178 1.00 11.13 174 PRO A CA 1
ATOM 1216 C C . PRO A 1 151 ? 28.168 23.996 43.620 1.00 10.49 174 PRO A C 1
ATOM 1217 O O . PRO A 1 151 ? 29.039 24.808 43.950 1.00 10.98 174 PRO A O 1
ATOM 1221 N N . GLY A 1 152 ? 27.385 23.398 44.510 1.00 11.77 175 GLY A N 1
ATOM 1222 C CA . GLY A 1 152 ? 27.432 23.631 45.941 1.00 13.21 175 GLY A CA 1
ATOM 1223 C C . GLY A 1 152 ? 26.846 24.935 46.444 1.00 12.73 175 GLY A C 1
ATOM 1224 O O . GLY A 1 152 ? 26.878 25.184 47.654 1.00 16.43 175 GLY A O 1
ATOM 1225 N N . ASP A 1 153 ? 26.312 25.761 45.563 1.00 11.61 176 ASP A N 1
ATOM 1226 C CA . ASP A 1 153 ? 25.729 27.040 45.990 1.00 11.81 176 ASP A CA 1
ATOM 1227 C C . ASP A 1 153 ? 24.303 26.813 46.450 1.00 12.15 176 ASP A C 1
ATOM 1228 O O . ASP A 1 153 ? 23.472 26.302 45.690 1.00 15.76 176 ASP A O 1
ATOM 1233 N N . GLU A 1 154 ? 23.951 27.166 47.687 1.00 11.55 177 GLU A N 1
ATOM 1234 C CA . GLU A 1 154 ? 22.612 26.949 48.166 1.00 11.97 177 GLU A CA 1
ATOM 1235 C C . GLU A 1 154 ? 21.683 28.119 47.890 1.00 11.00 177 GLU A C 1
ATOM 1236 O O . GLU A 1 154 ? 20.471 28.027 48.147 1.00 10.87 177 GLU A O 1
ATOM 1242 N N . ARG A 1 155 ? 22.180 29.231 47.357 1.00 10.60 178 ARG A N 1
ATOM 1243 C CA . ARG A 1 155 ? 21.258 30.301 46.954 1.00 10.38 178 ARG A CA 1
ATOM 1244 C C . ARG A 1 155 ? 20.251 29.810 45.914 1.00 9.73 178 ARG A C 1
ATOM 1245 O O . ARG A 1 155 ? 20.633 29.031 44.997 1.00 10.66 178 ARG A O 1
ATOM 1253 N N . ASP A 1 156 ? 19.018 30.224 45.966 1.00 9.76 179 ASP A N 1
ATOM 1254 C CA . ASP A 1 156 ? 18.012 29.923 44.958 1.00 9.06 179 ASP A CA 1
ATOM 1255 C C . ASP A 1 156 ? 17.864 28.432 44.718 1.00 8.79 179 ASP A C 1
ATOM 1256 O O . ASP A 1 156 ? 17.858 27.931 43.589 1.00 9.31 179 ASP A O 1
ATOM 1261 N N . THR A 1 157 ? 17.690 27.720 45.820 1.00 8.99 180 THR A N 1
ATOM 1262 C CA . THR A 1 157 ? 17.523 26.284 45.816 1.00 9.53 180 THR A CA 1
ATOM 1263 C C . THR A 1 157 ? 16.294 25.847 46.622 1.00 8.99 180 THR A C 1
ATOM 1264 O O . THR A 1 157 ? 15.799 26.553 47.507 1.00 9.71 180 THR A O 1
ATOM 1268 N N . THR A 1 158 ? 15.882 24.618 46.365 1.00 8.94 181 THR A N 1
ATOM 1269 C CA . THR A 1 158 ? 14.957 23.858 47.200 1.00 8.96 181 THR A CA 1
ATOM 1270 C C . THR A 1 158 ? 15.294 22.402 47.096 1.00 8.86 181 THR A C 1
ATOM 1271 O O . THR A 1 158 ? 16.228 22.019 46.365 1.00 10.13 181 THR A O 1
ATOM 1275 N N . THR A 1 159 ? 14.575 21.555 47.789 1.00 9.17 182 THR A N 1
ATOM 1276 C CA . THR A 1 159 ? 14.694 20.099 47.635 1.00 9.19 182 THR A CA 1
ATOM 1277 C C . THR A 1 159 ? 13.510 19.567 46.878 1.00 8.42 182 THR A C 1
ATOM 1278 O O . THR A 1 159 ? 12.414 20.147 46.893 1.00 9.10 182 THR A O 1
ATOM 1282 N N . PRO A 1 160 ? 13.674 18.430 46.182 1.00 8.49 183 PRO A N 1
ATOM 1283 C CA . PRO A 1 160 ? 12.489 17.844 45.505 1.00 8.70 183 PRO A CA 1
ATOM 1284 C C . PRO A 1 160 ? 11.338 17.550 46.477 1.00 8.63 183 PRO A C 1
ATOM 1285 O O . PRO A 1 160 ? 10.183 17.776 46.115 1.00 9.13 183 PRO A O 1
ATOM 1289 N N . ALA A 1 161 ? 11.645 17.052 47.659 1.00 8.75 184 ALA A N 1
ATOM 1290 C CA . ALA A 1 161 ? 10.642 16.740 48.665 1.00 9.24 184 ALA A CA 1
ATOM 1291 C C . ALA A 1 161 ? 9.869 17.990 49.088 1.00 9.16 184 ALA A C 1
ATOM 1292 O O . ALA A 1 161 ? 8.641 17.959 49.213 1.00 9.78 184 ALA A O 1
ATOM 1294 N N . ALA A 1 162 ? 10.584 19.096 49.346 1.00 9.13 185 ALA A N 1
ATOM 1295 C CA . ALA A 1 162 ? 9.904 20.304 49.769 1.00 9.39 185 ALA A CA 1
ATOM 1296 C C . ALA A 1 162 ? 9.006 20.838 48.654 1.00 8.94 185 ALA A C 1
ATOM 1297 O O . ALA A 1 162 ? 7.880 21.292 48.891 1.00 9.55 185 ALA A O 1
ATOM 1299 N N . MET A 1 163 ? 9.514 20.797 47.421 1.00 8.73 186 MET A N 1
ATOM 1300 C CA A MET A 1 163 ? 8.734 21.328 46.312 0.85 8.26 186 MET A CA 1
ATOM 1301 C CA B MET A 1 163 ? 8.765 21.284 46.272 0.15 8.42 186 MET A CA 1
ATOM 1302 C C . MET A 1 163 ? 7.527 20.428 46.036 1.00 8.03 186 MET A C 1
ATOM 1303 O O . MET A 1 163 ? 6.463 20.956 45.672 1.00 9.09 186 MET A O 1
ATOM 1312 N N . ALA A 1 164 ? 7.646 19.122 46.202 1.00 8.00 187 ALA A N 1
ATOM 1313 C CA . ALA A 1 164 ? 6.484 18.243 46.030 1.00 8.27 187 ALA A CA 1
ATOM 1314 C C . ALA A 1 164 ? 5.371 18.610 47.028 1.00 8.30 187 ALA A C 1
ATOM 1315 O O . ALA A 1 164 ? 4.196 18.667 46.642 1.00 9.10 187 ALA A O 1
ATOM 1317 N N . ALA A 1 165 ? 5.728 18.840 48.273 1.00 8.84 188 ALA A N 1
ATOM 1318 C CA . ALA A 1 165 ? 4.741 19.221 49.297 1.00 9.22 188 ALA A CA 1
ATOM 1319 C C . ALA A 1 165 ? 4.107 20.562 48.914 1.00 9.29 188 ALA A C 1
ATOM 1320 O O . ALA A 1 165 ? 2.881 20.723 49.028 1.00 9.90 188 ALA A O 1
ATOM 1322 N N . SER A 1 166 ? 4.899 21.530 48.467 1.00 8.94 189 SER A N 1
ATOM 1323 C CA . SER A 1 166 ? 4.355 22.849 48.110 1.00 9.19 189 SER A CA 1
ATOM 1324 C C . SER A 1 166 ? 3.447 22.800 46.896 1.00 8.46 189 SER A C 1
ATOM 1325 O O . SER A 1 166 ? 2.391 23.401 46.882 1.00 9.26 189 SER A O 1
ATOM 1328 N N . VAL A 1 167 ? 3.859 22.066 45.844 1.00 8.63 190 VAL A N 1
ATOM 1329 C CA . VAL A 1 167 ? 2.996 21.905 44.655 1.00 8.50 190 VAL A CA 1
ATOM 1330 C C . VAL A 1 167 ? 1.690 21.224 45.049 1.00 8.15 190 VAL A C 1
ATOM 1331 O O . VAL A 1 167 ? 0.610 21.602 44.594 1.00 9.20 190 VAL A O 1
ATOM 1335 N N . HIS A 1 168 ? 1.789 20.164 45.851 1.00 9.38 191 HIS A N 1
ATOM 1336 C CA . HIS A 1 168 ? 0.577 19.487 46.372 1.00 9.56 191 HIS A CA 1
ATOM 1337 C C . HIS A 1 168 ? -0.347 20.480 47.030 1.00 9.09 191 HIS A C 1
ATOM 1338 O O . HIS A 1 168 ? -1.547 20.568 46.697 1.00 10.53 191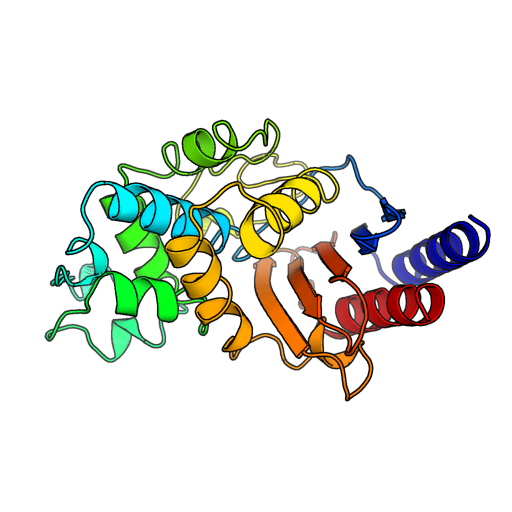 HIS A O 1
ATOM 1345 N N . ARG A 1 169 ? 0.178 21.245 47.975 1.00 8.89 192 ARG A N 1
ATOM 1346 C CA . ARG A 1 169 ? -0.695 22.170 48.731 1.00 9.66 192 ARG A CA 1
ATOM 1347 C C . ARG A 1 169 ? -1.272 23.272 47.858 1.00 8.81 192 ARG A C 1
ATOM 1348 O O . ARG A 1 169 ? -2.407 23.697 48.102 1.00 9.57 192 ARG A O 1
ATOM 1356 N N . LEU A 1 170 ? -0.515 23.773 46.897 1.00 8.45 193 LEU A N 1
ATOM 1357 C CA . LEU A 1 170 ? -0.914 24.906 46.082 1.00 8.24 193 LEU A CA 1
ATOM 1358 C C . LEU A 1 170 ? -1.943 24.554 45.012 1.00 8.13 193 LEU A C 1
ATOM 1359 O O . LEU A 1 170 ? -2.916 25.280 44.819 1.00 9.13 193 LEU A O 1
ATOM 1364 N N . LEU A 1 171 ? -1.690 23.468 44.266 1.00 8.62 194 LEU A N 1
ATOM 1365 C CA . LEU A 1 171 ? -2.543 23.156 43.141 1.00 9.15 194 LEU A CA 1
ATOM 1366 C C . LEU A 1 171 ? -3.662 22.195 43.480 1.00 9.59 194 LEU A C 1
ATOM 1367 O O . LEU A 1 171 ? -4.692 22.167 42.773 1.00 10.85 194 LEU A O 1
ATOM 1372 N N . VAL A 1 172 ? -3.482 21.365 44.500 1.00 9.98 195 VAL A N 1
ATOM 1373 C CA . VAL A 1 172 ? -4.452 20.311 44.838 1.00 11.24 195 VAL A CA 1
ATOM 1374 C C . VAL A 1 172 ? -5.079 20.554 46.201 1.00 10.59 195 VAL A C 1
ATOM 1375 O O . VAL A 1 172 ? -6.329 20.439 46.349 1.00 14.12 195 VAL A O 1
ATOM 1379 N N . GLY A 1 173 ? -4.309 20.907 47.210 1.00 10.02 196 GLY A N 1
ATOM 1380 C CA . GLY A 1 173 ? -4.755 21.207 48.536 1.00 9.73 196 GLY A CA 1
ATOM 1381 C C . GLY A 1 173 ? -5.193 22.639 48.723 1.00 9.07 196 GLY A C 1
ATOM 1382 O O . GLY A 1 173 ? -5.575 23.316 47.778 1.00 10.07 196 GLY A O 1
ATOM 1383 N N . ASP A 1 174 ? -5.120 23.077 49.987 1.00 9.70 197 ASP A N 1
ATOM 1384 C CA A ASP A 1 174 ? -5.787 24.325 50.382 0.75 10.86 197 ASP A CA 1
ATOM 1385 C CA B ASP A 1 174 ? -5.781 24.360 50.286 0.25 11.19 197 ASP A CA 1
ATOM 1386 C C . ASP A 1 174 ? -4.815 25.404 50.834 1.00 10.44 197 ASP A C 1
ATOM 1387 O O . ASP A 1 174 ? -5.194 26.248 51.669 1.00 12.02 197 ASP A O 1
ATOM 1396 N N . ALA A 1 175 ? -3.604 25.437 50.314 1.00 9.74 198 ALA A N 1
ATOM 1397 C CA . ALA A 1 175 ? -2.723 26.544 50.654 1.00 9.44 198 ALA A CA 1
ATOM 1398 C C . ALA A 1 175 ? -3.281 27.895 50.191 1.00 9.06 198 ALA A C 1
ATOM 1399 O O . ALA A 1 175 ? -3.097 28.899 50.892 1.00 10.10 198 ALA A O 1
ATOM 1401 N N . LEU A 1 176 ? -3.910 27.925 49.015 1.00 9.08 199 LEU A N 1
ATOM 1402 C CA . LEU A 1 176 ? -4.574 29.092 48.464 1.00 8.83 199 LEU A CA 1
ATOM 1403 C C . LEU A 1 176 ? -6.085 28.949 48.630 1.00 9.55 199 LEU A C 1
ATOM 1404 O O . LEU A 1 176 ? -6.605 27.845 48.735 1.00 10.92 199 LEU A O 1
ATOM 1409 N N . GLY A 1 177 ? -6.806 30.060 48.588 1.00 10.00 200 GLY A N 1
ATOM 1410 C CA . GLY A 1 177 ? -8.255 30.029 48.460 1.00 10.80 200 GLY A CA 1
ATOM 1411 C C . GLY A 1 177 ? -8.683 29.387 47.154 1.00 9.98 200 GLY A C 1
ATOM 1412 O O . GLY A 1 177 ? -7.913 29.319 46.185 1.00 9.05 200 GLY A O 1
ATOM 1413 N N . ALA A 1 178 ? -9.932 28.961 47.079 1.00 11.49 201 ALA A N 1
ATOM 1414 C CA . ALA A 1 178 ? -10.402 28.242 45.897 1.00 11.57 201 ALA A CA 1
ATOM 1415 C C . ALA A 1 178 ? -10.260 29.034 44.618 1.00 10.35 201 ALA A C 1
ATOM 1416 O O . ALA A 1 178 ? -9.868 28.504 43.562 1.00 10.13 201 ALA A O 1
ATOM 1418 N N . ALA A 1 179 ? -10.560 30.342 44.623 1.00 10.54 202 ALA A N 1
ATOM 1419 C CA . ALA A 1 179 ? -10.460 31.122 43.396 1.00 10.84 202 ALA A CA 1
ATOM 1420 C C . ALA A 1 179 ? -9.027 31.283 42.933 1.00 9.52 202 ALA A C 1
ATOM 1421 O O . ALA A 1 179 ? -8.709 31.258 41.749 1.00 10.39 202 ALA A O 1
ATOM 1423 N N . GLN A 1 180 ? -8.134 31.461 43.927 1.00 9.19 203 GLN A N 1
ATOM 1424 C CA . GLN A 1 180 ? -6.693 31.638 43.635 1.00 8.70 203 GLN A CA 1
ATOM 1425 C C . GLN A 1 180 ? -6.069 30.336 43.139 1.00 8.22 203 GLN A C 1
ATOM 1426 O O . GLN A 1 180 ? -5.298 30.341 42.165 1.00 8.40 203 GLN A O 1
ATOM 1432 N N . ARG A 1 181 ? -6.409 29.210 43.748 1.00 8.00 204 ARG A N 1
ATOM 1433 C CA . ARG A 1 181 ? -5.969 27.890 43.301 1.00 8.37 204 ARG A CA 1
ATOM 1434 C C . ARG A 1 181 ? -6.399 27.660 41.870 1.00 7.74 204 ARG A C 1
ATOM 1435 O O . ARG A 1 181 ? -5.624 27.165 41.021 1.00 8.62 204 ARG A O 1
ATOM 1443 N N . ALA A 1 182 ? -7.655 27.968 41.527 1.00 7.78 205 ALA A N 1
ATOM 1444 C CA . ALA A 1 182 ? -8.151 27.764 40.190 1.00 8.09 205 ALA A CA 1
ATOM 1445 C C . ALA A 1 182 ? -7.407 28.611 39.164 1.00 7.76 205 ALA A C 1
ATOM 1446 O O . ALA A 1 182 ? -7.094 28.160 38.075 1.00 8.25 205 ALA A O 1
ATOM 1448 N N . GLN A 1 183 ? -7.092 29.867 39.546 1.00 8.08 206 GLN A N 1
ATOM 1449 C CA . GLN A 1 183 ? -6.346 30.737 38.631 1.00 8.29 206 GLN A CA 1
ATOM 1450 C C . GLN A 1 183 ? -4.925 30.229 38.414 1.00 7.82 206 GLN A C 1
ATOM 1451 O O . GLN A 1 183 ? -4.403 30.239 37.269 1.00 8.25 206 GLN A O 1
ATOM 1457 N N . LEU A 1 184 ? -4.253 29.767 39.483 1.00 7.86 207 LEU A N 1
ATOM 1458 C CA . LEU A 1 184 ? -2.898 29.244 39.321 1.00 7.88 207 LEU A CA 1
ATOM 1459 C C . LEU A 1 184 ? -2.883 28.004 38.420 1.00 7.63 207 LEU A C 1
ATOM 1460 O O . LEU A 1 184 ? -2.080 27.859 37.504 1.00 7.82 207 LEU A O 1
ATOM 1465 N N . ASN A 1 185 ? -3.849 27.112 38.667 1.00 7.92 208 ASN A N 1
ATOM 1466 C CA A ASN A 1 185 ? -4.005 25.942 37.802 0.58 8.71 208 ASN A CA 1
ATOM 1467 C CA B ASN A 1 185 ? -3.978 25.951 37.794 0.42 8.66 208 ASN A CA 1
ATOM 1468 C C . ASN A 1 185 ? -4.269 26.313 36.348 1.00 8.33 208 ASN A C 1
ATOM 1469 O O . ASN A 1 185 ? -3.668 25.781 35.419 1.00 9.21 208 ASN A O 1
ATOM 1478 N N . ALA A 1 186 ? -5.205 27.255 36.115 1.00 8.44 209 ALA A N 1
ATOM 1479 C CA . ALA A 1 186 ? -5.537 27.637 34.773 1.00 9.04 209 ALA A CA 1
ATOM 1480 C C . ALA A 1 186 ? -4.297 28.187 34.027 1.00 9.08 209 ALA A C 1
ATOM 1481 O O . ALA A 1 186 ? -4.031 27.864 32.864 1.00 9.68 209 ALA A O 1
ATOM 1483 N N . TRP A 1 187 ? -3.502 29.021 34.709 1.00 8.33 210 TRP A N 1
ATOM 1484 C CA . TRP A 1 187 ? -2.316 29.555 34.101 1.00 8.24 210 TRP A CA 1
ATOM 1485 C C . TRP A 1 187 ? -1.320 28.431 33.754 1.00 7.59 210 TRP A C 1
ATOM 1486 O O . TRP A 1 187 ? -0.791 28.397 32.631 1.00 8.57 210 TRP A O 1
ATOM 1497 N N . MET A 1 188 ? -1.081 27.524 34.683 1.00 7.72 211 MET A N 1
ATOM 1498 C CA . MET A 1 188 ? -0.071 26.449 34.496 1.00 7.63 211 MET A CA 1
ATOM 1499 C C . MET A 1 188 ? -0.536 25.387 33.515 1.00 7.46 211 MET A C 1
ATOM 1500 O O . MET A 1 188 ? 0.275 24.795 32.810 1.00 7.90 211 MET A O 1
ATOM 1505 N N . LEU A 1 189 ? -1.841 25.119 33.393 1.00 7.79 212 LEU A N 1
ATOM 1506 C CA . LEU A 1 189 ? -2.383 24.258 32.368 1.00 7.73 212 LEU A CA 1
ATOM 1507 C C . LEU A 1 189 ? -2.075 24.792 30.980 1.00 8.18 212 LEU A C 1
ATOM 1508 O O . LEU A 1 189 ? -1.887 24.034 30.031 1.00 9.31 212 LEU A O 1
ATOM 1513 N N . GLY A 1 190 ? -2.032 26.142 30.864 1.00 8.41 213 GLY A N 1
ATOM 1514 C CA . GLY A 1 190 ? -1.737 26.775 29.613 1.00 9.42 213 GLY A CA 1
ATOM 1515 C C . GLY A 1 190 ? -0.310 27.105 29.303 1.00 8.43 213 GLY A C 1
ATOM 1516 O O . GLY A 1 190 ? 0.027 27.881 28.387 1.00 9.54 213 GLY A O 1
ATOM 1517 N N . ASN A 1 191 ? 0.638 26.510 30.025 1.00 8.23 214 ASN A N 1
ATOM 1518 C CA . ASN A 1 191 ? 2.059 26.721 29.800 1.00 8.49 214 ASN A CA 1
ATOM 1519 C C . ASN A 1 191 ? 2.440 26.357 28.367 1.00 8.65 214 ASN A C 1
ATOM 1520 O O . ASN A 1 191 ? 1.982 25.335 27.837 1.00 9.48 214 ASN A O 1
ATOM 1525 N N . LYS A 1 192 ? 3.314 27.135 27.764 1.00 8.42 215 LYS A N 1
ATOM 1526 C CA A LYS A 1 192 ? 3.790 26.974 26.390 0.71 9.07 215 LYS A CA 1
ATOM 1527 C CA B LYS A 1 192 ? 3.749 26.829 26.402 0.29 9.32 215 LYS A CA 1
ATOM 1528 C C . LYS A 1 192 ? 5.170 26.314 26.318 1.00 8.98 215 LYS A C 1
ATOM 1529 O O . LYS A 1 192 ? 5.577 25.947 25.194 1.00 10.18 215 LYS A O 1
ATOM 1540 N N . THR A 1 193 ? 5.929 26.261 27.414 1.00 8.95 216 THR A N 1
ATOM 1541 C CA . THR A 1 193 ? 7.346 25.924 27.370 1.00 9.68 216 THR A CA 1
ATOM 1542 C C . THR A 1 193 ? 7.688 24.474 27.701 1.00 9.29 216 THR A C 1
ATOM 1543 O O . THR A 1 193 ? 8.886 24.113 27.722 1.00 10.96 216 THR A O 1
ATOM 1547 N N . GLY A 1 194 ? 6.713 23.656 28.033 1.00 9.28 217 GLY A N 1
ATOM 1548 C CA . GLY A 1 194 ? 6.916 22.346 28.576 1.00 9.99 217 GLY A CA 1
ATOM 1549 C C . GLY A 1 194 ? 6.638 21.147 27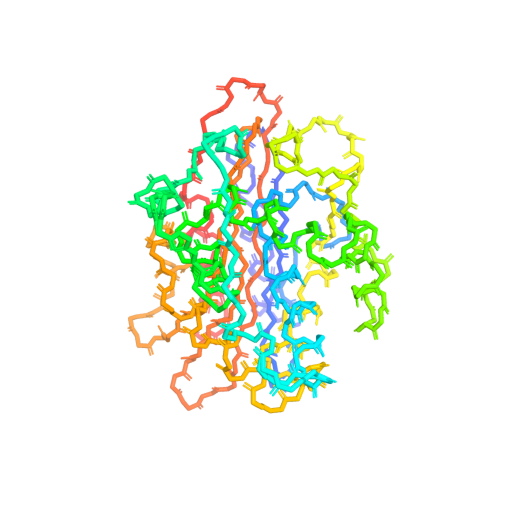.719 1.00 9.37 217 GLY A C 1
ATOM 1550 O O . GLY A 1 194 ? 6.534 20.030 28.228 1.00 9.62 217 GLY A O 1
ATOM 1551 N N . ASP A 1 195 ? 6.434 21.293 26.414 1.00 9.51 218 ASP A N 1
ATOM 1552 C CA . ASP A 1 195 ? 5.942 20.193 25.605 1.00 10.18 218 ASP A CA 1
ATOM 1553 C C . ASP A 1 195 ? 6.890 18.994 25.551 1.00 10.06 218 ASP A C 1
ATOM 1554 O O . ASP A 1 195 ? 6.395 17.889 25.321 1.00 12.67 218 ASP A O 1
ATOM 1559 N N . ALA A 1 196 ? 8.182 19.211 25.743 1.00 9.96 219 ALA A N 1
ATOM 1560 C CA . ALA A 1 196 ? 9.166 18.130 25.630 1.00 10.55 219 ALA A CA 1
ATOM 1561 C C . ALA A 1 196 ? 9.558 17.533 26.986 1.00 9.41 219 ALA A C 1
ATOM 1562 O O . ALA A 1 196 ? 10.446 16.692 27.030 1.00 10.82 219 ALA A O 1
ATOM 1564 N N . ARG A 1 197 ? 8.950 17.968 28.082 1.00 8.97 220 ARG A N 1
ATOM 1565 C CA . ARG A 1 197 ? 9.365 17.624 29.440 1.00 8.76 220 ARG A CA 1
ATOM 1566 C C . ARG A 1 197 ? 8.296 16.746 30.092 1.00 8.30 220 ARG A C 1
ATOM 1567 O O . ARG A 1 197 ? 8.020 15.671 29.507 1.00 9.61 220 ARG A O 1
ATOM 1575 N N . ILE A 1 198 ? 7.697 17.102 31.221 1.00 8.33 221 ILE A N 1
ATOM 1576 C CA . ILE A 1 198 ? 6.671 16.227 31.820 1.00 8.37 221 ILE A CA 1
ATOM 1577 C C . ILE A 1 198 ? 5.594 15.848 30.840 1.00 8.54 221 ILE A C 1
ATOM 1578 O O . ILE A 1 198 ? 5.145 14.692 30.765 1.00 9.24 221 ILE A O 1
ATOM 1583 N N . ARG A 1 199 ? 5.114 16.811 30.029 1.00 8.81 222 ARG A N 1
ATOM 1584 C CA . ARG A 1 199 ? 4.041 16.572 29.071 1.00 8.90 222 ARG A CA 1
ATOM 1585 C C . ARG A 1 199 ? 4.386 15.434 28.112 1.00 9.48 222 ARG A C 1
ATOM 1586 O O . ARG A 1 199 ? 3.441 14.766 27.629 1.00 11.37 222 ARG A O 1
ATOM 1594 N N . ALA A 1 200 ? 5.647 15.233 27.815 1.00 9.34 223 ALA A N 1
ATOM 1595 C CA . ALA A 1 200 ? 6.060 14.226 26.849 1.00 10.04 223 ALA A CA 1
ATOM 1596 C C . ALA A 1 200 ? 6.142 12.843 27.478 1.00 10.88 223 ALA A C 1
ATOM 1597 O O . ALA A 1 200 ? 6.286 11.878 26.713 1.00 14.64 223 ALA A O 1
ATOM 1599 N N . GLY A 1 201 ? 6.071 12.730 28.788 1.00 9.55 224 GLY A N 1
ATOM 1600 C CA . GLY A 1 201 ? 6.232 11.446 29.480 1.00 10.44 224 GLY A CA 1
ATOM 1601 C C . GLY A 1 201 ? 4.974 10.836 30.047 1.00 10.12 224 GLY A C 1
ATOM 1602 O O . GLY A 1 201 ? 5.073 9.752 30.642 1.00 12.81 224 GLY A O 1
ATOM 1603 N N . VAL A 1 202 ? 3.832 11.484 29.920 1.00 9.97 225 VAL A N 1
ATOM 1604 C CA . VAL A 1 202 ? 2.559 10.987 30.462 1.00 9.32 225 VAL A CA 1
ATOM 1605 C C . VAL A 1 202 ? 1.666 10.448 29.367 1.00 8.88 225 VAL A C 1
ATOM 1606 O O . VAL A 1 202 ? 1.809 10.795 28.188 1.00 10.00 225 VAL A O 1
ATOM 1610 N N . PRO A 1 203 ? 0.711 9.570 29.712 1.00 9.04 226 PRO A N 1
ATOM 1611 C CA . PRO A 1 203 ? -0.298 9.129 28.722 1.00 9.53 226 PRO A CA 1
ATOM 1612 C C . PRO A 1 203 ? -1.038 10.270 28.105 1.00 8.71 226 PRO A C 1
ATOM 1613 O O . PRO A 1 203 ? -1.240 11.353 28.686 1.00 9.26 226 PRO A O 1
ATOM 1617 N N . ALA A 1 204 ? -1.581 10.008 26.905 1.00 8.91 227 ALA A N 1
ATOM 1618 C CA . ALA A 1 204 ? -2.276 11.018 26.121 1.00 9.41 227 ALA A CA 1
ATOM 1619 C C . ALA A 1 204 ? -3.523 11.588 26.751 1.00 8.50 227 ALA A C 1
ATOM 1620 O O . ALA A 1 204 ? -3.966 12.707 26.422 1.00 9.36 227 ALA A O 1
ATOM 1622 N N . ASP A 1 205 ? -4.153 10.829 27.671 1.00 8.62 228 ASP A N 1
ATOM 1623 C CA . ASP A 1 205 ? -5.398 11.282 28.288 1.00 9.37 228 ASP A CA 1
ATOM 1624 C C . ASP A 1 205 ? -5.132 12.017 29.615 1.00 9.22 228 ASP A C 1
ATOM 1625 O O . ASP A 1 205 ? -6.145 12.413 30.272 1.00 11.27 228 ASP A O 1
ATOM 1630 N N . TRP A 1 206 ? -3.919 12.266 30.015 1.00 8.83 229 TRP A N 1
ATOM 1631 C CA . TRP A 1 206 ? -3.654 13.013 31.249 1.00 9.08 229 TRP A CA 1
ATOM 1632 C C . TRP A 1 206 ? -3.478 14.503 30.929 1.00 9.47 229 TRP A C 1
ATOM 1633 O O . TRP A 1 206 ? -2.714 14.884 30.014 1.00 14.39 229 TRP A O 1
ATOM 1644 N N . ARG A 1 207 ? -4.123 15.393 31.680 1.00 7.90 230 ARG A N 1
ATOM 1645 C CA . ARG A 1 207 ? -3.844 16.827 31.563 1.00 7.84 230 ARG A CA 1
ATOM 1646 C C . ARG A 1 207 ? -2.692 17.175 32.468 1.00 8.10 230 ARG A C 1
ATOM 16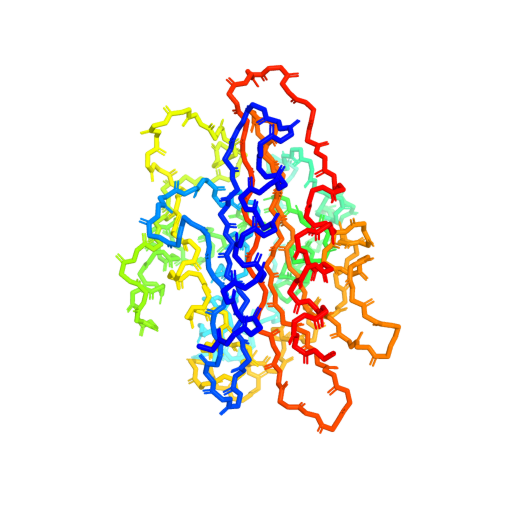47 O O . ARG A 1 207 ? -2.501 16.532 33.506 1.00 10.79 230 ARG A O 1
ATOM 1655 N N . VAL A 1 208 ? -1.903 18.185 32.119 1.00 7.94 231 VAL A N 1
ATOM 1656 C CA . VAL A 1 208 ? -0.731 18.602 32.890 1.00 7.85 231 VAL A CA 1
ATOM 1657 C C . VAL A 1 208 ? -0.746 20.104 33.119 1.00 7.78 231 VAL A C 1
ATOM 1658 O O . VAL A 1 208 ? -0.913 20.873 32.165 1.00 8.68 231 VAL A O 1
ATOM 1662 N N . ALA A 1 209 ? -0.531 20.482 34.374 1.00 7.38 232 ALA A N 1
ATOM 1663 C CA . ALA A 1 209 ? -0.225 21.865 34.773 1.00 7.60 232 ALA A CA 1
ATOM 1664 C C . ALA A 1 209 ? 1.246 21.867 35.154 1.00 8.30 232 ALA A C 1
ATOM 1665 O O . ALA A 1 209 ? 1.616 21.111 36.057 1.00 11.67 232 ALA A O 1
ATOM 1667 N N . ASP A 1 210 ? 2.120 22.655 34.499 1.00 7.56 233 ASP A N 1
ATOM 1668 C CA . ASP A 1 210 ? 3.545 22.599 34.832 1.00 8.16 233 ASP A CA 1
ATOM 1669 C C . ASP A 1 210 ? 4.213 23.948 34.672 1.00 7.52 233 ASP A C 1
ATOM 1670 O O . ASP A 1 210 ? 3.688 24.846 33.989 1.00 8.44 233 ASP A O 1
ATOM 1675 N N . LYS A 1 211 ? 5.379 24.053 35.294 1.00 7.47 234 LYS A N 1
ATOM 1676 C CA . LYS A 1 211 ? 6.302 25.178 35.128 1.00 7.40 234 LYS A CA 1
ATOM 1677 C C . LYS A 1 211 ? 7.724 24.603 34.965 1.00 7.36 234 LYS A C 1
ATOM 1678 O O . LYS A 1 211 ? 8.215 23.913 35.823 1.00 7.89 234 LYS A O 1
ATOM 1684 N N . THR A 1 212 ? 8.351 24.993 33.845 1.00 7.56 235 THR A N 1
ATOM 1685 C CA . THR A 1 212 ? 9.738 24.586 33.544 1.00 7.96 235 THR A CA 1
ATOM 1686 C C . THR A 1 212 ? 10.757 25.509 34.174 1.00 7.82 235 THR A C 1
ATOM 1687 O O . THR A 1 212 ? 10.458 26.639 34.595 1.00 8.89 235 THR A O 1
ATOM 1691 N N . GLY A 1 213 ? 12.022 25.063 34.232 1.00 8.24 236 GLY A N 1
ATOM 1692 C CA . GLY A 1 213 ? 13.134 25.959 34.476 1.00 8.53 236 GLY A CA 1
ATOM 1693 C C . GLY A 1 213 ? 14.358 25.448 33.714 1.00 8.49 236 GLY A C 1
ATOM 1694 O O . GLY A 1 213 ? 14.553 24.231 33.574 1.00 9.52 236 GLY A O 1
ATOM 1695 N N . THR A 1 214 ? 15.177 26.364 33.241 1.00 9.35 237 THR A N 1
ATOM 1696 C CA . THR A 1 214 ? 16.403 26.046 32.533 1.00 9.47 237 THR A CA 1
ATOM 1697 C C . THR A 1 214 ? 17.470 27.033 32.973 1.00 10.22 237 THR A C 1
ATOM 1698 O O . THR A 1 214 ? 17.198 28.235 33.043 1.00 14.13 237 THR A O 1
ATOM 1702 N N . GLY A 1 215 ? 18.655 26.582 33.286 1.00 10.20 238 GLY A N 1
ATOM 1703 C CA . GLY A 1 215 ? 19.719 27.456 33.732 1.00 10.09 238 GLY A CA 1
ATOM 1704 C C . GLY A 1 215 ? 21.058 26.976 33.348 1.00 9.44 238 GLY A C 1
ATOM 1705 O O . GLY A 1 215 ? 21.247 26.110 32.509 1.00 10.56 238 GLY A O 1
ATOM 1706 N N . ASP A 1 216 ? 22.086 27.613 33.912 1.00 10.01 240 ASP A N 1
ATOM 1707 C CA . ASP A 1 216 ? 23.495 27.304 33.639 1.00 9.89 240 ASP A CA 1
ATOM 1708 C C . ASP A 1 216 ? 23.815 25.893 34.108 1.00 9.54 240 ASP A C 1
ATOM 1709 O O . ASP A 1 216 ? 22.993 25.212 34.766 1.00 9.27 240 ASP A O 1
ATOM 1714 N N . TYR A 1 217 ? 25.004 25.392 33.790 1.00 10.02 241 TYR A N 1
ATOM 1715 C CA . TYR A 1 217 ? 25.394 24.045 34.181 1.00 9.61 241 TYR A CA 1
ATOM 1716 C C . TYR A 1 217 ? 24.394 23.006 33.691 1.00 8.96 241 TYR A C 1
ATOM 1717 O O . TYR A 1 217 ? 24.146 21.989 34.328 1.00 9.84 241 TYR A O 1
ATOM 1726 N N . GLY A 1 218 ? 23.838 23.221 32.495 1.00 9.58 242 GLY A N 1
ATOM 1727 C CA . GLY A 1 218 ? 22.921 22.246 31.931 1.00 10.30 242 GLY A CA 1
ATOM 1728 C C . GLY A 1 218 ? 21.712 21.950 32.810 1.00 9.66 242 GLY A C 1
ATOM 1729 O O . GLY A 1 218 ? 21.195 20.818 32.792 1.00 12.12 242 GLY A O 1
ATOM 1730 N N . THR A 1 219 ? 21.228 22.917 33.550 1.00 8.83 243 THR A N 1
ATOM 1731 C CA . THR A 1 219 ? 20.144 22.704 34.490 1.00 8.67 243 THR A CA 1
ATOM 1732 C C . THR A 1 219 ? 18.839 22.672 33.739 1.00 8.42 243 THR A C 1
ATOM 1733 O O . THR A 1 219 ? 18.534 23.622 32.958 1.00 9.51 243 THR A O 1
ATOM 1737 N N . ALA A 1 220 ? 18.044 21.630 33.930 1.00 8.07 244 ALA A N 1
ATOM 1738 C CA . ALA A 1 220 ? 16.743 21.464 33.260 1.00 7.84 244 ALA A CA 1
ATOM 1739 C C . ALA A 1 220 ? 15.786 20.889 34.261 1.00 7.60 244 ALA A C 1
ATOM 1740 O O . ALA A 1 220 ? 15.979 19.769 34.761 1.00 8.08 244 ALA A O 1
ATOM 1742 N N . ASN A 1 221 ? 14.717 21.623 34.548 1.00 7.28 245 ASN A N 1
ATOM 1743 C CA . ASN A 1 221 ? 13.737 21.285 35.577 1.00 7.16 245 ASN A CA 1
ATOM 1744 C C . ASN A 1 221 ? 12.328 21.360 35.034 1.00 7.23 245 ASN A C 1
ATOM 1745 O O . ASN A 1 221 ? 12.031 22.084 34.062 1.00 7.41 245 ASN A O 1
ATOM 1750 N N . ASP A 1 222 ? 11.390 20.673 35.713 1.00 7.36 246 ASP A N 1
ATOM 1751 C CA . ASP A 1 222 ? 9.926 20.827 35.413 1.00 7.55 246 ASP A CA 1
ATOM 1752 C C . ASP A 1 222 ? 9.186 20.358 36.667 1.00 7.49 246 ASP A C 1
ATOM 1753 O O . ASP A 1 222 ? 9.518 19.306 37.196 1.00 7.94 246 ASP A O 1
ATOM 1758 N N . ILE A 1 223 ? 8.200 21.147 37.093 1.00 7.05 247 ILE A N 1
ATOM 1759 C CA . ILE A 1 223 ? 7.380 20.792 38.251 1.00 6.92 247 ILE A CA 1
ATOM 1760 C C . ILE A 1 223 ? 5.928 20.975 37.880 1.00 7.97 247 ILE A C 1
ATOM 1761 O O . ILE A 1 223 ? 5.559 21.847 37.102 1.00 9.36 247 ILE A O 1
ATOM 1766 N N . GLY A 1 224 ? 5.038 20.174 38.481 1.00 8.61 248 GLY A N 1
ATOM 1767 C CA . GLY A 1 224 ? 3.615 20.368 38.228 1.00 10.36 248 GLY A CA 1
ATOM 1768 C C . GLY A 1 224 ? 2.783 19.184 38.679 1.00 9.09 248 GLY A C 1
ATOM 1769 O O . GLY A 1 224 ? 3.211 18.396 39.536 1.00 8.65 248 GLY A O 1
ATOM 1770 N N . VAL A 1 225 ? 1.589 19.141 38.139 1.00 8.39 249 VAL A N 1
ATOM 1771 C CA . VAL A 1 225 ? 0.567 18.155 38.496 1.00 7.97 249 VAL A CA 1
ATOM 1772 C C . VAL A 1 225 ? -0.036 17.584 37.229 1.00 8.22 249 VAL A C 1
ATOM 1773 O O . VAL A 1 225 ? -0.371 18.315 36.286 1.00 9.15 249 VAL A O 1
ATOM 1777 N N . ALA A 1 226 ? -0.170 16.270 37.186 1.00 8.13 250 ALA A N 1
ATOM 1778 C CA . ALA A 1 226 ? -0.926 15.580 36.180 1.00 9.01 250 ALA A CA 1
ATOM 1779 C C . ALA A 1 226 ? -2.285 15.178 36.718 1.00 8.50 250 ALA A C 1
ATOM 1780 O O . ALA A 1 226 ? -2.438 14.770 37.887 1.00 9.93 250 ALA A O 1
ATOM 1782 N N . TYR A 1 227 ? -3.301 15.307 35.850 1.00 8.96 251 TYR A N 1
ATOM 1783 C CA . TYR A 1 227 ? -4.693 15.052 36.168 1.00 9.27 251 TYR A CA 1
ATOM 1784 C C . TYR A 1 227 ? -5.167 13.903 35.295 1.00 9.78 251 TYR A C 1
ATOM 1785 O O . TYR A 1 227 ? -5.650 14.123 34.155 1.00 10.51 251 TYR A O 1
ATOM 1794 N N . PRO A 1 228 ? -5.047 12.656 35.748 1.00 10.36 252 PRO A N 1
ATOM 1795 C CA . PRO A 1 228 ? -5.570 11.550 34.976 1.00 10.58 252 PRO A CA 1
ATOM 1796 C C . PRO A 1 228 ? -7.056 11.459 35.085 1.00 12.30 252 PRO A C 1
ATOM 1797 O O . PRO A 1 228 ? -7.604 11.715 36.133 1.00 17.66 252 PRO A O 1
ATOM 1801 N N . PRO A 1 229 ? -7.748 10.964 34.078 1.00 12.71 254 PRO A N 1
ATOM 1802 C CA . PRO A 1 229 ? -9.230 10.921 34.188 1.00 15.21 254 PRO A CA 1
ATOM 1803 C C . PRO A 1 229 ? -9.642 9.975 35.265 1.00 15.57 254 PRO A C 1
ATOM 1804 O O . PRO A 1 229 ? -9.099 8.862 35.474 1.00 16.14 254 PRO A O 1
ATOM 1808 N N . ASN A 1 230 ? -10.564 10.163 36.152 1.00 16.43 255 ASN A N 1
ATOM 1809 C CA . ASN A 1 230 ? -11.102 9.305 37.192 1.00 17.10 255 ASN A CA 1
ATOM 1810 C C . ASN A 1 230 ? -10.108 8.880 38.252 1.00 18.35 255 ASN A C 1
ATOM 1811 O O . ASN A 1 230 ? -10.314 7.812 38.852 1.00 26.28 255 ASN A O 1
ATOM 1816 N N . ARG A 1 231 ? -9.053 9.645 38.424 1.00 17.09 256 ARG A N 1
ATOM 1817 C CA . ARG A 1 231 ? -8.216 9.389 39.571 1.00 17.36 256 ARG A CA 1
ATOM 1818 C C . ARG A 1 231 ? -7.689 10.706 40.072 1.00 15.36 256 ARG A C 1
ATOM 1819 O O . ARG A 1 231 ? -7.776 11.747 39.423 1.00 15.62 256 ARG A O 1
ATOM 1827 N N . ALA A 1 232 ? -7.206 10.612 41.310 1.00 13.09 257 ALA A N 1
ATOM 1828 C CA . ALA A 1 232 ? -6.673 11.803 41.965 1.00 12.49 257 ALA A CA 1
ATOM 1829 C C . ALA A 1 232 ? -5.445 12.348 41.253 1.00 10.34 257 ALA A C 1
ATOM 1830 O O . ALA A 1 232 ? -4.724 11.619 40.539 1.00 11.26 257 ALA A O 1
ATOM 1832 N N . PRO A 1 233 ? -5.126 13.604 41.433 1.00 10.19 258 PRO A N 1
ATOM 1833 C CA . PRO A 1 233 ? -3.917 14.183 40.792 1.00 9.30 258 PRO A CA 1
ATOM 1834 C C . PRO A 1 233 ? -2.620 13.501 41.264 1.00 8.73 258 PRO A C 1
ATOM 1835 O O . PRO A 1 233 ? -2.522 12.996 42.377 1.00 9.70 258 PRO A O 1
ATOM 1839 N N . ILE A 1 234 ? -1.624 13.588 40.389 1.00 8.39 259 ILE A N 1
ATOM 1840 C CA . ILE A 1 234 ? -0.276 13.074 40.659 1.00 8.10 259 ILE A CA 1
ATOM 1841 C C . ILE A 1 234 ? 0.700 14.241 40.542 1.00 7.80 259 ILE A C 1
ATOM 1842 O O . ILE A 1 234 ? 0.767 14.891 39.486 1.00 8.61 259 ILE A O 1
ATOM 1847 N N . VAL A 1 235 ? 1.446 14.520 41.586 1.00 7.67 260 VAL A N 1
ATOM 1848 C CA . VAL A 1 235 ? 2.470 15.587 41.597 1.00 8.13 260 VAL A CA 1
ATOM 1849 C C . VAL A 1 235 ? 3.753 15.027 40.972 1.00 8.07 260 VAL A C 1
ATOM 1850 O O . VAL A 1 235 ? 4.178 13.909 41.315 1.00 9.07 260 VAL A O 1
ATOM 1854 N N . PHE A 1 236 ? 4.367 15.797 40.084 1.00 8.14 261 PHE A N 1
ATOM 1855 C CA . PHE A 1 236 ? 5.670 15.461 39.469 1.00 8.18 261 PHE A CA 1
ATOM 1856 C C . PHE A 1 236 ? 6.658 16.594 39.715 1.00 7.88 261 PHE A C 1
ATOM 1857 O O . PHE A 1 236 ? 6.381 17.742 39.334 1.00 9.13 261 PHE A O 1
ATOM 1865 N N . ILE A 1 237 ? 7.795 16.270 40.294 1.00 7.85 262 ILE A N 1
ATOM 1866 C CA . ILE A 1 237 ? 8.886 17.230 40.566 1.00 7.61 262 ILE A CA 1
ATOM 1867 C C . ILE A 1 237 ? 10.148 16.669 39.944 1.00 7.63 262 ILE A C 1
ATOM 1868 O O . ILE A 1 237 ? 10.581 15.560 40.325 1.00 8.25 262 ILE A O 1
ATOM 1873 N N . VAL A 1 238 ? 10.733 17.373 38.984 1.00 7.37 263 VAL A N 1
ATOM 1874 C CA . VAL A 1 238 ? 11.939 16.905 38.311 1.00 7.70 263 VAL A CA 1
ATOM 1875 C C . VAL A 1 238 ? 12.974 18.027 38.248 1.00 7.95 263 VAL A C 1
ATOM 1876 O O . VAL A 1 238 ? 12.775 19.080 37.621 1.00 8.96 263 VAL A O 1
ATOM 1880 N N . TYR A 1 239 ? 14.105 17.842 38.925 1.00 7.79 264 TYR A N 1
ATOM 1881 C CA . TYR A 1 239 ? 15.243 18.743 38.910 1.00 8.07 264 TYR A CA 1
ATOM 1882 C C . TYR A 1 239 ? 16.423 17.974 38.346 1.00 8.66 264 TYR A C 1
ATOM 1883 O O . TYR A 1 239 ? 16.729 16.858 38.752 1.00 10.29 264 TYR A O 1
ATOM 1892 N N . THR A 1 240 ? 17.147 18.565 37.389 1.00 8.38 265 THR A N 1
ATOM 1893 C CA . THR A 1 240 ? 18.403 17.982 36.908 1.00 9.07 265 THR A CA 1
ATOM 1894 C C . THR A 1 240 ? 19.447 19.074 36.739 1.00 9.38 265 THR A C 1
ATOM 1895 O O . THR A 1 240 ? 19.153 20.215 36.372 1.00 9.81 265 THR A O 1
ATOM 1899 N N . THR A 1 241 ? 20.696 18.713 37.063 1.00 9.29 266 THR A N 1
ATOM 1900 C CA . THR A 1 241 ? 21.804 19.672 36.898 1.00 9.87 266 THR A CA 1
ATOM 1901 C C . THR A 1 241 ? 23.053 18.874 36.600 1.00 9.81 266 THR A C 1
ATOM 1902 O O . THR A 1 241 ? 23.155 17.699 36.935 1.00 13.49 266 THR A O 1
ATOM 1906 N N . MET A 1 242 ? 24.020 19.496 35.919 1.00 9.96 267 MET A N 1
ATOM 1907 C CA A MET A 1 242 ? 25.196 18.822 35.385 0.81 10.30 267 MET A CA 1
ATOM 1908 C CA B MET A 1 242 ? 25.209 18.847 35.427 0.19 10.44 267 MET A CA 1
ATOM 1909 C C . MET A 1 242 ? 26.478 19.409 36.012 1.00 10.65 267 MET A C 1
ATOM 1910 O O . MET A 1 242 ? 26.485 20.535 36.447 1.00 11.50 267 MET A O 1
ATOM 1919 N N . ARG A 1 243 ? 27.551 18.613 35.967 1.00 10.58 268 ARG A N 1
ATOM 1920 C CA . ARG A 1 243 ? 28.837 19.055 36.486 1.00 11.47 268 ARG A CA 1
ATOM 1921 C C . ARG A 1 243 ? 29.583 19.941 35.507 1.00 10.28 268 ARG A C 1
ATOM 1922 O O . ARG A 1 243 ? 30.370 20.812 35.941 1.00 12.31 268 ARG A O 1
ATOM 1930 N N . ASN A 1 244 ? 29.405 19.732 34.203 1.00 10.32 269 ASN A N 1
ATOM 1931 C CA . ASN A 1 244 ? 30.138 20.526 33.194 1.00 10.03 269 ASN A CA 1
ATOM 1932 C C . ASN A 1 244 ? 29.538 21.903 33.067 1.00 9.71 269 ASN A C 1
ATOM 1933 O O . ASN A 1 244 ? 28.359 21.998 32.698 1.00 10.35 269 ASN A O 1
ATOM 1938 N N . PRO A 1 245 ? 30.289 23.010 33.243 1.00 10.39 270 PRO A N 1
ATOM 1939 C CA . PRO A 1 245 ? 29.722 24.341 33.027 1.00 11.14 270 PRO A CA 1
ATOM 1940 C C . PRO A 1 245 ? 29.255 24.517 31.587 1.00 11.25 270 PRO A C 1
ATOM 1941 O O . PRO A 1 245 ? 28.424 25.394 31.302 1.00 14.16 270 PRO A O 1
ATOM 1945 N N . ASN A 1 246 ? 29.801 23.731 30.657 1.00 10.92 271 ASN A N 1
ATOM 1946 C CA . ASN A 1 246 ? 29.464 23.843 29.229 1.00 10.74 271 ASN A CA 1
ATOM 1947 C C . ASN A 1 246 ? 28.386 22.856 28.807 1.00 10.78 271 ASN A C 1
ATOM 1948 O O . ASN A 1 246 ? 28.131 22.661 27.610 1.00 13.99 271 ASN A O 1
ATOM 1953 N N . ALA A 1 247 ? 27.717 22.234 29.778 1.00 11.20 272 ALA A N 1
ATOM 1954 C CA . ALA A 1 247 ? 26.640 21.282 29.456 1.00 12.48 272 ALA A CA 1
ATOM 1955 C C . ALA A 1 247 ? 25.465 21.954 28.763 1.00 13.44 272 ALA A C 1
ATOM 1956 O O . ALA A 1 247 ? 25.122 23.088 29.118 1.00 15.24 272 ALA A O 1
ATOM 1958 N N . GLN A 1 248 ? 24.848 21.247 27.822 1.00 14.95 273 GLN A N 1
ATOM 1959 C CA . GLN A 1 248 ? 23.642 21.694 27.114 1.00 17.57 273 GLN A CA 1
ATOM 1960 C C . GLN A 1 248 ? 22.440 21.163 27.867 1.00 18.19 273 GLN A C 1
ATOM 1961 O O . GLN A 1 248 ? 22.336 19.986 28.090 1.00 22.32 273 GLN A O 1
ATOM 1967 N N . ALA A 1 249 ? 21.514 22.001 28.254 1.00 17.47 274 ALA A N 1
ATOM 1968 C CA . ALA A 1 249 ? 20.324 21.543 28.933 1.00 17.15 274 ALA A CA 1
ATOM 1969 C C . ALA A 1 249 ? 19.499 20.732 27.934 1.00 17.92 274 ALA A C 1
ATOM 1970 O O . ALA A 1 249 ? 19.393 21.054 26.714 1.00 22.34 274 ALA A O 1
ATOM 1972 N N . ARG A 1 250 ? 18.946 19.685 28.530 1.00 17.18 275 ARG A N 1
ATOM 1973 C CA . ARG A 1 250 ? 18.188 18.658 27.815 1.00 16.54 275 ARG A CA 1
ATOM 1974 C C . ARG A 1 250 ? 16.735 18.576 28.297 1.00 16.31 275 ARG A C 1
ATOM 1975 O O . ARG A 1 250 ? 16.442 18.984 29.401 1.00 15.97 275 ARG A O 1
ATOM 1983 N N . ASP A 1 251 ? 15.898 18.060 27.468 1.00 14.95 276 ASP A N 1
ATOM 1984 C CA . ASP A 1 251 ? 14.531 17.751 27.813 1.00 11.77 276 ASP A CA 1
ATOM 1985 C C . ASP A 1 251 ? 14.283 16.259 28.091 1.00 11.08 276 ASP A C 1
ATOM 1986 O O . ASP A 1 251 ? 13.345 15.898 28.838 1.00 11.25 276 ASP A O 1
ATOM 1991 N N . ASP A 1 252 ? 15.090 15.404 27.474 1.00 10.85 277 ASP A N 1
ATOM 1992 C CA . ASP A 1 252 ? 14.754 13.982 27.405 1.00 11.44 277 ASP A CA 1
ATOM 1993 C C . ASP A 1 252 ? 14.922 13.295 28.761 1.00 10.57 277 ASP A C 1
ATOM 1994 O O . ASP A 1 252 ? 14.216 12.284 28.979 1.00 11.45 277 ASP A O 1
ATOM 1999 N N . VAL A 1 253 ? 15.810 13.728 29.636 1.00 10.11 278 VAL A N 1
ATOM 2000 C CA . VAL A 1 253 ? 15.929 13.105 30.944 1.00 9.92 278 VAL A CA 1
ATOM 2001 C C . VAL A 1 253 ? 14.652 13.32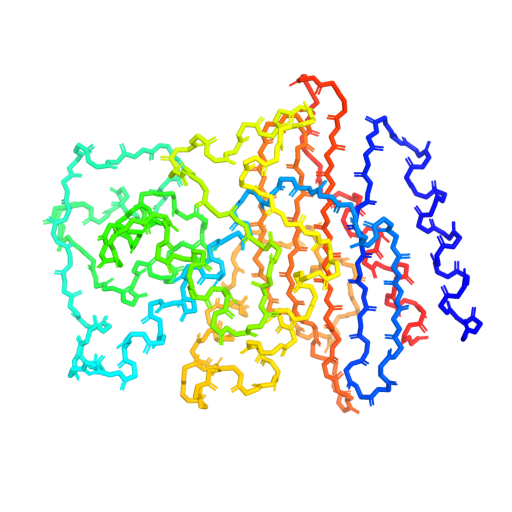4 31.736 1.00 9.74 278 VAL A C 1
ATOM 2002 O O . VAL A 1 253 ? 14.165 12.405 32.429 1.00 9.78 278 VAL A O 1
ATOM 2006 N N . ILE A 1 254 ? 14.098 14.540 31.678 1.00 9.10 279 ILE A N 1
ATOM 2007 C CA . ILE A 1 254 ? 12.863 14.830 32.391 1.00 8.65 279 ILE A CA 1
ATOM 2008 C C . ILE A 1 254 ? 11.721 13.949 31.856 1.00 8.52 279 ILE A C 1
ATOM 2009 O O . ILE A 1 254 ? 10.943 13.377 32.626 1.00 9.03 279 ILE A O 1
ATOM 2014 N N . ALA A 1 255 ? 11.627 13.857 30.521 1.00 8.76 280 ALA A N 1
ATOM 2015 C CA . ALA A 1 255 ? 10.560 13.016 29.934 1.00 9.13 280 ALA A CA 1
ATOM 2016 C C . ALA A 1 255 ? 10.729 11.562 30.343 1.00 8.77 280 ALA A C 1
ATOM 2017 O O . ALA A 1 255 ? 9.741 10.872 30.663 1.00 9.53 280 ALA A O 1
ATOM 2019 N N . SER A 1 256 ? 11.955 11.072 30.374 1.00 9.32 281 SER A N 1
ATOM 2020 C CA . SER A 1 256 ? 12.228 9.675 30.741 1.00 10.23 281 SER A CA 1
ATOM 2021 C C . SER A 1 256 ? 11.881 9.391 32.195 1.00 9.00 281 SER A C 1
ATOM 2022 O O . SER A 1 256 ? 11.298 8.356 32.537 1.00 10.30 281 SER A O 1
ATOM 2025 N N . ALA A 1 257 ? 12.244 10.318 33.099 1.00 9.02 282 ALA A N 1
ATOM 2026 C CA . ALA A 1 257 ? 11.963 10.159 34.507 1.00 9.44 282 ALA A CA 1
ATOM 2027 C C . ALA A 1 257 ? 10.459 10.125 34.737 1.00 9.10 282 ALA A C 1
ATOM 2028 O O . ALA A 1 257 ? 9.878 9.348 35.510 1.00 9.50 282 ALA A O 1
ATOM 2030 N N . THR A 1 258 ? 9.761 11.030 34.053 1.00 9.43 283 THR A N 1
ATOM 2031 C CA . THR A 1 258 ? 8.294 11.086 34.087 1.00 9.75 283 THR A CA 1
ATOM 2032 C C . THR A 1 258 ? 7.666 9.754 33.652 1.00 9.88 283 THR A C 1
ATOM 2033 O O . THR A 1 258 ? 6.764 9.249 34.330 1.00 10.31 283 THR A O 1
ATOM 2037 N N . ARG A 1 259 ? 8.154 9.218 32.537 1.00 10.00 284 ARG A N 1
ATOM 2038 C CA . ARG A 1 259 ? 7.630 7.933 32.041 1.00 11.05 284 ARG A CA 1
ATOM 2039 C C . ARG A 1 259 ? 7.827 6.813 33.054 1.00 10.27 284 ARG A C 1
ATOM 2040 O O . ARG A 1 259 ? 6.955 5.944 33.228 1.00 11.12 284 ARG A O 1
ATOM 2048 N N . ILE A 1 260 ? 8.971 6.751 33.727 1.00 10.23 285 ILE A N 1
ATOM 2049 C CA . ILE A 1 260 ? 9.226 5.741 34.762 1.00 10.26 285 ILE A CA 1
ATOM 2050 C C . ILE A 1 260 ? 8.128 5.762 35.814 1.00 10.48 285 ILE A C 1
ATOM 2051 O O . ILE A 1 260 ? 7.544 4.761 36.224 1.00 10.85 285 ILE A O 1
ATOM 2056 N N . ALA A 1 261 ? 7.813 6.986 36.306 1.00 10.12 286 ALA A N 1
ATOM 2057 C CA . ALA A 1 261 ? 6.791 7.111 37.356 1.00 10.48 286 ALA A CA 1
ATOM 2058 C C . ALA A 1 261 ? 5.378 6.875 36.814 1.00 10.83 286 ALA A C 1
ATOM 2059 O O . ALA A 1 261 ? 4.547 6.278 37.485 1.00 12.31 286 ALA A O 1
ATOM 2061 N N . ALA A 1 262 ? 5.089 7.337 35.600 1.00 10.93 287 ALA A N 1
ATOM 2062 C CA . ALA A 1 262 ? 3.790 7.056 34.976 1.00 12.08 287 ALA A CA 1
ATOM 2063 C C . ALA A 1 262 ? 3.546 5.564 34.849 1.00 12.79 287 ALA A C 1
ATOM 2064 O O . ALA A 1 262 ? 2.418 5.111 35.130 1.00 14.35 287 ALA A O 1
ATOM 2066 N N . ARG A 1 263 ? 4.536 4.782 34.493 1.00 12.63 288 ARG A N 1
ATOM 2067 C CA . ARG A 1 263 ? 4.380 3.315 34.442 1.00 12.71 288 ARG A CA 1
ATOM 2068 C C . ARG A 1 263 ? 4.095 2.736 35.820 1.00 12.24 288 ARG A C 1
ATOM 2069 O O . ARG A 1 263 ? 3.296 1.809 35.956 1.00 13.96 288 ARG A O 1
ATOM 2083 N N . ALA A 1 264 ? 4.779 3.268 36.811 1.00 12.11 289 ALA A N 1
ATOM 2084 C CA . ALA A 1 264 ? 4.557 2.765 38.160 1.00 12.81 289 ALA A CA 1
ATOM 2085 C C . ALA A 1 264 ? 3.140 3.029 38.624 1.00 13.60 289 ALA A C 1
ATOM 2086 O O . ALA A 1 264 ? 2.572 2.241 39.399 1.00 15.84 289 ALA A O 1
ATOM 2088 N N . PHE A 1 265 ? 2.584 4.162 38.245 1.00 15.20 290 PHE A N 1
ATOM 2089 C CA . PHE A 1 265 ? 1.325 4.636 38.830 1.00 17.18 290 PHE A CA 1
ATOM 2090 C C . PHE A 1 265 ? 0.180 4.321 37.900 1.00 22.38 290 PHE A C 1
ATOM 2091 O O . PHE A 1 265 ? -0.960 4.725 38.172 1.00 27.93 290 PHE A O 1
ATOM 2099 N N . ALA A 1 266 ? 0.480 3.478 36.896 1.00 26.50 291 ALA A N 1
ATOM 2100 C CA . ALA A 1 266 ? -0.598 2.796 36.195 1.00 31.53 291 ALA A CA 1
ATOM 2101 C C . ALA A 1 266 ? -0.026 1.863 35.140 1.00 34.20 291 ALA A C 1
ATOM 2102 O O . ALA A 1 266 ? 0.462 0.762 35.502 1.00 40.50 291 ALA A O 1
#

Solvent-accessible surface area: 10913 Å² total; per-residue (Å²): 137,181,61,17,46,33,2,56,126,66,0,132,98,27,18,92,96,27,102,6,54,0,0,0,0,0,23,12,26,75,94,42,6,107,0,22,30,88,12,127,60,68,1,15,0,0,10,0,5,2,0,0,4,0,0,6,0,2,39,96,4,62,72,69,105,79,5,29,130,116,142,37,93,17,56,164,77,59,53,53,187,157,3,51,36,0,94,137,87,43,81,68,5,6,7,0,21,88,0,0,24,3,0,0,27,89,25,0,8,0,0,1,15,27,0,5,72,44,10,47,12,24,115,34,0,24,60,25,0,100,87,10,69,7,84,31,0,79,9,55,41,122,1,66,88,4,20,35,10,78,95,82,38,94,98,0,2,0,14,0,21,16,0,5,56,4,0,58,101,0,5,39,20,113,26,11,42,73,74,32,66,61,61,0,18,56,21,0,62,22,9,114,57,0,105,49,18,2,60,45,6,22,58,117,92,26,136,6,0,0,0,7,2,70,15,80,40,2,0,1,0,0,0,0,1,0,38,7,74,162,93,30,28,0,0,0,0,0,0,2,14,21,132,77,82,131,29,147,24,89,57,72,4,0,3,31,0,0,103,14,0,8,142,21,12,108